Protein AF-A0A933N8Y1-F1 (afdb_monomer_lite)

Foldseek 3Di:
DDDDPPDPDPQPPVPPPPVPPVPPDPDDDDDDDDDDDDDDDDDDDDDDDDDDDDDDDDDDDDDDDDDDDDDDDDDDDDDDPPDPPPPPPPFQWAKFFFDPALQSQAPPQQQRHSVQWGRDPRGTDGQEGDWQVSLCRRVVHNQWTWADQPRYTYTAGFDPALQSQADPQLQGHSVQWGHDPRGTQGQTGDWQVSLCRRVVHSQWIFAADPDTPPDSDRNHRTYTFGFDPALQSFADPALFGHSVQWGQDPRGTDGRFGDWQVSSCRRVVHSRITTD

pLDDT: mean 77.24, std 25.89, range [24.23, 98.5]

Structure (mmCIF, N/CA/C/O backbone):
data_AF-A0A933N8Y1-F1
#
_entry.id   AF-A0A933N8Y1-F1
#
loop_
_atom_site.group_PDB
_atom_site.id
_atom_site.type_symbol
_atom_site.label_atom_id
_atom_site.label_alt_id
_atom_site.label_comp_id
_atom_site.label_asym_id
_atom_site.label_entity_id
_atom_site.label_seq_id
_atom_site.pdbx_PDB_ins_code
_atom_site.Cartn_x
_atom_site.Cartn_y
_atom_site.Cartn_z
_atom_site.occupancy
_atom_site.B_iso_or_equiv
_atom_site.auth_seq_id
_atom_site.auth_comp_id
_atom_site.auth_asym_id
_atom_site.auth_atom_id
_atom_site.pdbx_PDB_model_num
ATOM 1 N N . MET A 1 1 ? 7.460 28.113 -19.085 1.00 34.25 1 MET A N 1
ATOM 2 C CA . MET A 1 1 ? 7.364 26.673 -18.774 1.00 34.25 1 MET A CA 1
ATOM 3 C C . MET A 1 1 ? 7.067 26.566 -17.291 1.00 34.25 1 MET A C 1
ATOM 5 O O . MET A 1 1 ? 7.816 27.120 -16.501 1.00 34.25 1 MET A O 1
ATOM 9 N N . LYS A 1 2 ? 5.893 26.042 -16.932 1.00 29.22 2 LYS A N 1
ATOM 10 C CA . LYS A 1 2 ? 5.400 25.984 -15.551 1.00 29.22 2 LYS A CA 1
ATOM 11 C C . LYS A 1 2 ? 5.908 24.664 -14.973 1.00 29.22 2 LYS A C 1
ATOM 13 O O . LYS A 1 2 ? 5.416 23.621 -15.385 1.00 29.22 2 LYS A O 1
ATOM 18 N N . GLU A 1 3 ? 6.928 24.709 -14.118 1.00 24.23 3 GLU A N 1
ATOM 19 C CA . GLU A 1 3 ? 7.414 23.527 -13.398 1.00 24.23 3 GLU A CA 1
ATOM 20 C C . GLU A 1 3 ? 6.253 22.947 -12.580 1.00 24.23 3 GLU A C 1
ATOM 22 O O . GLU A 1 3 ? 5.818 23.526 -11.581 1.00 24.23 3 GLU A O 1
ATOM 27 N N . ARG A 1 4 ? 5.693 21.826 -13.046 1.00 27.50 4 ARG A N 1
ATOM 28 C CA . ARG A 1 4 ? 4.837 20.983 -12.218 1.00 27.50 4 ARG A CA 1
ATOM 29 C C . ARG A 1 4 ? 5.764 20.321 -11.208 1.00 27.50 4 ARG A C 1
ATOM 31 O O . ARG A 1 4 ? 6.544 19.449 -11.569 1.00 27.50 4 ARG A O 1
ATOM 38 N N . ARG A 1 5 ? 5.694 20.759 -9.952 1.00 24.59 5 ARG A N 1
ATOM 39 C CA . ARG A 1 5 ? 6.184 19.963 -8.827 1.00 24.59 5 ARG A CA 1
ATOM 40 C C . ARG A 1 5 ? 5.317 18.709 -8.784 1.00 24.59 5 ARG A C 1
ATOM 42 O O . ARG A 1 5 ? 4.167 18.784 -8.363 1.00 24.59 5 ARG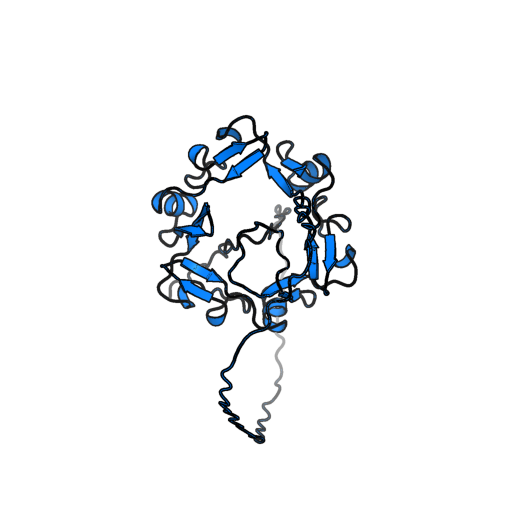 A O 1
ATOM 49 N N . VAL A 1 6 ? 5.836 17.607 -9.313 1.00 25.36 6 VAL A N 1
ATOM 50 C CA . VAL A 1 6 ? 5.254 16.280 -9.124 1.00 25.36 6 VAL A CA 1
ATOM 51 C C . VAL A 1 6 ? 5.570 15.920 -7.679 1.00 25.36 6 VAL A C 1
ATOM 53 O O . VAL A 1 6 ? 6.709 15.602 -7.349 1.00 25.36 6 VAL A O 1
ATOM 56 N N . ALA A 1 7 ? 4.594 16.098 -6.789 1.00 25.98 7 ALA A N 1
ATOM 57 C CA . ALA A 1 7 ? 4.609 15.344 -5.548 1.00 25.98 7 ALA A CA 1
ATOM 58 C C . ALA A 1 7 ? 4.598 13.873 -5.971 1.00 25.98 7 ALA A C 1
ATOM 60 O O . ALA A 1 7 ? 3.764 13.501 -6.796 1.00 25.98 7 ALA A O 1
ATOM 61 N N . ALA A 1 8 ? 5.548 13.077 -5.484 1.00 25.45 8 ALA A N 1
ATOM 62 C CA . ALA A 1 8 ? 5.452 11.631 -5.572 1.00 25.45 8 ALA A CA 1
ATOM 63 C C . ALA A 1 8 ? 4.176 11.246 -4.816 1.00 25.45 8 ALA A C 1
ATOM 65 O O . ALA A 1 8 ? 4.146 11.224 -3.588 1.00 25.45 8 ALA A O 1
ATOM 66 N N . VAL A 1 9 ? 3.077 11.101 -5.553 1.00 25.06 9 VAL A N 1
ATOM 67 C CA . VAL A 1 9 ? 1.844 10.535 -5.026 1.00 25.06 9 VAL A CA 1
ATOM 68 C C . VAL A 1 9 ? 2.160 9.054 -4.867 1.00 25.06 9 VAL A C 1
ATOM 70 O O . VAL A 1 9 ? 2.571 8.441 -5.855 1.00 25.06 9 VAL A O 1
ATOM 73 N N . PRO A 1 10 ? 2.060 8.479 -3.658 1.00 28.23 10 PRO A N 1
ATOM 74 C CA . PRO A 1 10 ? 2.207 7.047 -3.503 1.00 28.23 10 PRO A CA 1
ATOM 75 C C . PRO A 1 10 ? 1.103 6.415 -4.344 1.00 28.23 10 PRO A C 1
ATOM 77 O O . PRO A 1 10 ? -0.081 6.540 -4.028 1.00 28.23 10 PRO A O 1
ATOM 80 N N . VAL A 1 11 ? 1.494 5.809 -5.466 1.00 30.69 11 VAL A N 1
ATOM 81 C CA . VAL A 1 11 ? 0.624 4.921 -6.224 1.00 30.69 11 VAL A CA 1
ATOM 82 C C . VAL A 1 11 ? 0.196 3.870 -5.219 1.00 30.69 11 VAL A C 1
ATOM 84 O O . VAL A 1 11 ? 1.022 3.105 -4.721 1.00 30.69 11 VAL A O 1
ATOM 87 N N . LEU A 1 12 ? -1.085 3.910 -4.859 1.00 31.47 12 LEU A N 1
ATOM 88 C CA . LEU A 1 12 ? -1.729 2.963 -3.967 1.00 31.47 12 LEU A CA 1
ATOM 89 C C . LEU A 1 12 ? -1.856 1.633 -4.716 1.00 31.47 12 LEU A C 1
ATOM 91 O O . LEU A 1 12 ? -2.949 1.161 -5.018 1.00 31.47 12 LEU A O 1
ATOM 95 N N . VAL A 1 13 ? -0.718 1.021 -5.040 1.00 30.28 13 VAL A N 1
ATOM 96 C CA . VAL A 1 13 ? -0.676 -0.423 -5.121 1.00 30.28 13 VAL A CA 1
ATOM 97 C C . VAL A 1 13 ? -0.970 -0.855 -3.698 1.00 30.28 13 VAL A C 1
ATOM 99 O O . VAL A 1 13 ? -0.213 -0.538 -2.783 1.00 30.28 13 VAL A O 1
ATOM 102 N N . LEU A 1 14 ? -2.073 -1.567 -3.495 1.00 31.64 14 LEU A N 1
ATOM 103 C CA . LEU A 1 14 ? -2.362 -2.277 -2.253 1.00 31.64 14 LEU A CA 1
ATOM 104 C C . LEU A 1 14 ? -1.372 -3.455 -2.070 1.00 31.64 14 LEU A C 1
ATOM 106 O O . LEU A 1 14 ? -1.748 -4.552 -1.683 1.00 31.64 14 LEU A O 1
ATOM 110 N N . ILE A 1 15 ? -0.095 -3.249 -2.399 1.00 32.25 15 ILE A N 1
ATOM 111 C CA . ILE A 1 15 ? 1.008 -3.948 -1.766 1.00 32.25 15 ILE A CA 1
ATOM 112 C C . ILE A 1 15 ? 1.050 -3.363 -0.355 1.00 32.25 15 ILE A C 1
ATOM 114 O O . ILE A 1 15 ? 0.915 -2.155 -0.168 1.00 32.25 15 ILE A O 1
ATOM 118 N N . LEU A 1 16 ? 1.260 -4.214 0.640 1.00 34.75 16 LEU A N 1
ATOM 119 C CA . LEU A 1 16 ? 1.695 -3.865 1.993 1.00 34.75 16 LEU A CA 1
ATOM 120 C C . LEU A 1 16 ? 3.067 -3.144 1.983 1.00 34.75 16 LEU A C 1
ATOM 122 O O . LEU A 1 16 ? 3.966 -3.474 2.744 1.00 34.75 16 LEU A O 1
ATOM 126 N N . ALA A 1 17 ? 3.264 -2.165 1.102 1.00 28.64 17 ALA A N 1
ATOM 127 C CA . ALA A 1 17 ? 4.380 -1.249 1.086 1.00 28.64 17 ALA A CA 1
ATOM 128 C C . ALA A 1 17 ? 3.994 -0.094 2.005 1.00 28.64 17 ALA A C 1
ATOM 130 O O . ALA A 1 17 ? 3.629 1.003 1.580 1.00 28.64 17 ALA A O 1
ATOM 131 N N . MET A 1 18 ? 4.052 -0.372 3.305 1.00 30.86 18 MET A N 1
ATOM 132 C CA . MET A 1 18 ? 4.233 0.668 4.303 1.00 30.86 18 MET A CA 1
ATOM 133 C C . MET A 1 18 ? 5.608 1.275 4.057 1.00 30.86 18 MET A C 1
ATOM 135 O O . MET A 1 18 ? 6.609 0.867 4.641 1.00 30.86 18 MET A O 1
ATOM 139 N N . SER A 1 19 ? 5.666 2.231 3.135 1.00 26.31 19 SER A N 1
ATOM 140 C CA . SER A 1 19 ? 6.787 3.146 3.010 1.00 26.31 19 SER A CA 1
ATOM 141 C C . SER A 1 19 ? 6.867 3.935 4.314 1.00 26.31 19 SER A C 1
ATOM 143 O O . SER A 1 19 ? 6.259 4.991 4.467 1.00 26.31 19 SER A O 1
ATOM 145 N N . CYS A 1 20 ? 7.591 3.391 5.289 1.00 27.97 20 CYS A N 1
ATOM 146 C CA . CYS A 1 20 ? 8.095 4.125 6.436 1.00 27.97 20 CYS A CA 1
ATOM 147 C C . CYS A 1 20 ? 9.149 5.122 5.933 1.00 27.97 20 CYS A C 1
ATOM 149 O O . CYS A 1 20 ? 10.348 4.947 6.149 1.00 27.97 20 CYS A O 1
ATOM 151 N N . GLU A 1 21 ? 8.714 6.205 5.289 1.00 28.38 21 GLU A N 1
ATOM 152 C CA . GLU A 1 21 ? 9.471 7.452 5.329 1.00 28.38 21 GLU A CA 1
ATOM 153 C C . GLU A 1 21 ? 9.352 7.986 6.759 1.00 28.38 21 GLU A C 1
ATOM 155 O O . GLU A 1 21 ? 8.494 8.791 7.114 1.00 28.38 21 GLU A O 1
ATOM 160 N N . SER A 1 22 ? 10.207 7.445 7.629 1.00 30.56 22 SER A N 1
ATOM 161 C CA . SER A 1 22 ? 10.502 8.033 8.924 1.00 30.56 22 SER A CA 1
ATOM 162 C C . SER A 1 22 ? 11.202 9.359 8.650 1.00 30.56 22 SER A C 1
ATOM 164 O O . SER A 1 22 ? 12.426 9.424 8.532 1.00 30.56 22 SER A O 1
ATOM 166 N N . ASP A 1 23 ? 10.405 10.416 8.512 1.00 32.12 23 ASP A N 1
ATOM 167 C CA . ASP A 1 23 ? 10.841 11.809 8.521 1.00 32.12 23 ASP A CA 1
ATOM 168 C C . ASP A 1 23 ? 11.382 12.132 9.929 1.00 32.12 23 ASP A C 1
ATOM 170 O O . ASP A 1 23 ? 10.761 12.789 10.767 1.00 32.12 23 ASP A O 1
ATOM 174 N N . ARG A 1 24 ? 12.558 11.579 10.241 1.00 38.03 24 ARG A N 1
ATOM 175 C CA . ARG A 1 24 ? 13.358 11.964 11.398 1.00 38.03 24 ARG A CA 1
ATOM 176 C C . ARG A 1 24 ? 14.062 13.271 11.068 1.00 38.03 24 ARG A C 1
ATOM 178 O O . ARG A 1 24 ? 15.031 13.308 10.318 1.00 38.03 24 ARG A O 1
ATOM 185 N N . ASP A 1 25 ? 13.579 14.324 11.713 1.00 36.94 25 ASP A N 1
ATOM 186 C CA . ASP A 1 25 ? 14.395 15.397 12.275 1.00 36.94 25 ASP A CA 1
ATOM 187 C C . ASP A 1 25 ? 15.519 15.950 11.377 1.00 36.94 25 ASP A C 1
ATOM 189 O O . ASP A 1 25 ? 16.708 15.676 11.551 1.00 36.94 25 ASP A O 1
ATOM 193 N N . ARG A 1 26 ? 15.166 16.909 10.514 1.00 35.53 26 ARG A N 1
ATOM 194 C CA . ARG A 1 26 ? 16.064 18.040 10.219 1.00 35.53 26 ARG A CA 1
ATOM 195 C C . ARG A 1 26 ? 15.569 19.309 10.895 1.00 35.53 26 ARG A C 1
ATOM 197 O O . ARG A 1 26 ? 15.237 20.318 10.274 1.00 35.53 26 ARG A O 1
ATOM 204 N N . SER A 1 27 ? 15.606 19.267 12.221 1.00 38.81 27 SER A N 1
ATOM 205 C CA . SER A 1 27 ? 15.661 20.462 13.050 1.00 38.81 27 SER A CA 1
ATOM 206 C C . SER A 1 27 ? 16.950 21.249 12.756 1.00 38.81 27 SER A C 1
ATOM 208 O O . SER A 1 27 ? 18.047 20.876 13.152 1.00 38.81 27 SER A O 1
ATOM 210 N N . ARG A 1 28 ? 16.788 22.362 12.034 1.00 40.75 28 ARG A N 1
ATOM 211 C CA . ARG A 1 28 ? 17.328 23.693 12.369 1.00 40.75 28 ARG A CA 1
ATOM 212 C C . ARG A 1 28 ? 18.795 23.766 12.858 1.00 40.75 28 ARG A C 1
ATOM 214 O O . ARG A 1 28 ? 19.065 23.685 14.050 1.00 40.75 28 ARG A O 1
ATOM 221 N N . ALA A 1 29 ? 19.706 24.148 11.958 1.00 34.47 29 ALA A N 1
ATOM 222 C CA . ALA A 1 29 ? 20.880 24.955 12.310 1.00 34.47 29 ALA A CA 1
ATOM 223 C C . ALA A 1 29 ? 21.355 25.819 11.120 1.00 34.47 29 ALA A C 1
ATOM 225 O O . ALA A 1 29 ? 21.949 25.338 10.161 1.00 34.47 29 ALA A O 1
ATOM 226 N N . THR A 1 30 ? 21.126 27.124 11.222 1.00 43.62 30 THR A N 1
ATOM 227 C CA . THR A 1 30 ? 21.930 28.207 10.618 1.00 43.62 30 THR A CA 1
ATOM 228 C C . THR A 1 30 ? 22.330 29.112 11.802 1.00 43.62 30 THR A C 1
ATOM 230 O O . THR A 1 30 ? 21.554 29.132 12.763 1.00 43.62 30 THR A O 1
ATOM 233 N N . PRO A 1 31 ? 23.432 29.905 11.795 1.00 51.38 31 PRO A N 1
ATOM 234 C CA . PRO A 1 31 ? 24.264 30.308 10.650 1.00 51.38 31 PRO A CA 1
ATOM 235 C C . PRO A 1 31 ? 25.798 30.407 10.891 1.00 51.38 31 PRO A C 1
ATOM 237 O O . PRO A 1 31 ? 26.271 30.356 12.020 1.00 51.38 31 PRO A O 1
ATOM 240 N N . ALA A 1 32 ? 26.546 30.646 9.797 1.00 39.62 32 ALA A N 1
ATOM 241 C CA . ALA A 1 32 ? 27.589 31.684 9.622 1.00 39.62 32 ALA A CA 1
ATOM 242 C C . ALA A 1 32 ? 28.860 31.232 8.854 1.00 39.62 32 ALA A C 1
ATOM 244 O O . ALA A 1 32 ? 29.742 30.576 9.386 1.00 39.62 32 ALA A O 1
ATOM 245 N N . ASN A 1 33 ? 28.981 31.752 7.625 1.00 39.56 33 ASN A N 1
ATOM 246 C CA . ASN A 1 33 ? 30.101 32.586 7.161 1.00 39.56 33 ASN A CA 1
ATOM 247 C C . ASN A 1 33 ? 31.537 31.996 7.124 1.00 39.56 33 ASN A C 1
ATOM 249 O O . ASN A 1 33 ? 32.272 32.108 8.102 1.00 39.56 33 ASN A O 1
ATOM 253 N N . ARG A 1 34 ? 32.025 31.594 5.935 1.00 43.59 34 ARG A N 1
ATOM 254 C CA . ARG A 1 34 ? 33.338 32.051 5.420 1.00 43.59 34 ARG A CA 1
ATOM 255 C C . ARG A 1 34 ? 33.543 31.773 3.925 1.00 43.59 34 ARG A C 1
ATOM 257 O O . ARG A 1 34 ? 33.098 30.770 3.389 1.00 43.59 34 ARG A O 1
ATOM 264 N N . ARG A 1 35 ? 34.222 32.742 3.314 1.00 46.53 35 ARG A N 1
ATOM 265 C CA . ARG A 1 35 ? 34.684 32.901 1.928 1.00 46.53 35 ARG A CA 1
ATOM 266 C C . ARG A 1 35 ? 35.585 31.740 1.480 1.00 46.53 35 ARG A C 1
ATOM 268 O O . ARG A 1 35 ? 36.384 31.285 2.285 1.00 46.53 35 ARG A O 1
ATOM 275 N N . ASP A 1 36 ? 35.519 31.335 0.214 1.00 50.09 36 ASP A N 1
ATOM 276 C CA . ASP A 1 36 ? 36.483 31.776 -0.806 1.00 50.09 36 ASP A CA 1
ATOM 277 C C . ASP A 1 36 ? 36.110 31.248 -2.197 1.00 50.09 36 ASP A C 1
ATOM 279 O O . ASP A 1 36 ? 35.719 30.099 -2.385 1.00 50.09 36 ASP A O 1
ATOM 283 N N . ALA A 1 37 ? 36.218 32.144 -3.172 1.00 47.06 37 ALA A N 1
ATOM 284 C CA . ALA A 1 37 ? 36.161 31.857 -4.592 1.00 47.06 37 ALA A CA 1
ATOM 285 C C . ALA A 1 37 ? 37.581 31.568 -5.084 1.00 47.06 37 ALA A C 1
ATOM 287 O O . ALA A 1 37 ? 38.471 32.339 -4.737 1.00 47.06 37 ALA A O 1
ATOM 288 N N . THR A 1 38 ? 37.787 30.549 -5.926 1.00 45.75 38 THR A N 1
ATOM 289 C CA . THR A 1 38 ? 38.511 30.663 -7.216 1.00 45.75 38 THR A CA 1
ATOM 290 C C . THR A 1 38 ? 38.673 29.314 -7.938 1.00 45.75 38 THR A C 1
ATOM 292 O O . THR A 1 38 ? 39.188 28.352 -7.387 1.00 45.75 38 THR A O 1
ATOM 295 N N . THR A 1 39 ? 38.213 29.311 -9.197 1.00 43.47 39 THR A N 1
ATOM 296 C CA . THR A 1 39 ? 38.793 28.702 -10.417 1.00 43.47 39 THR A CA 1
ATOM 297 C C . THR A 1 39 ? 39.565 27.379 -10.341 1.00 43.47 39 THR A C 1
ATOM 299 O O . THR A 1 39 ? 40.682 27.325 -9.839 1.00 43.47 39 THR A O 1
ATOM 302 N N . GLY A 1 40 ? 39.041 26.375 -11.051 1.00 44.97 40 GLY A N 1
ATOM 303 C CA . GLY A 1 40 ? 39.763 25.181 -11.491 1.00 44.9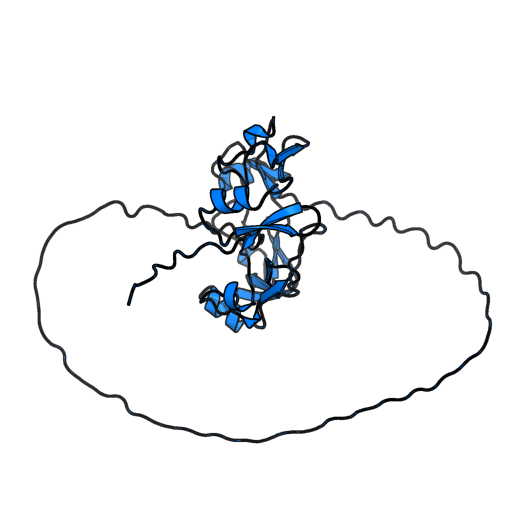7 40 GLY A CA 1
ATOM 304 C C . GLY A 1 40 ? 39.193 24.680 -12.817 1.00 44.97 40 GLY A C 1
ATOM 305 O O . GLY A 1 40 ? 38.176 24.000 -12.844 1.00 44.97 40 GLY A O 1
ATOM 306 N N . ASP A 1 41 ? 39.837 25.113 -13.893 1.00 40.34 41 ASP A N 1
ATOM 307 C CA . ASP A 1 41 ? 39.622 24.767 -15.296 1.00 40.34 41 ASP A CA 1
ATOM 308 C C . ASP A 1 41 ? 40.145 23.347 -15.600 1.00 40.34 41 ASP A C 1
ATOM 310 O O . ASP A 1 41 ? 41.066 22.874 -14.928 1.00 40.34 41 ASP A O 1
ATOM 314 N N . GLY A 1 42 ? 39.629 22.705 -16.653 1.00 38.06 42 GLY A N 1
ATOM 315 C CA . GLY A 1 42 ? 40.391 21.671 -17.359 1.00 38.06 42 GLY A CA 1
ATOM 316 C C . GLY A 1 42 ? 39.772 20.278 -17.528 1.00 38.06 42 GLY A C 1
ATOM 317 O O . GLY A 1 42 ? 39.820 19.436 -16.637 1.00 38.06 42 GLY A O 1
ATOM 318 N N . SER A 1 43 ? 39.467 19.997 -18.798 1.00 44.31 43 SER A N 1
ATOM 319 C CA . SER A 1 43 ? 39.894 18.787 -19.529 1.00 44.31 43 SER A CA 1
ATOM 320 C C . SER A 1 43 ? 38.885 17.649 -19.738 1.00 44.31 43 SER A C 1
ATOM 322 O O . SER A 1 43 ? 38.802 16.683 -18.988 1.00 44.31 43 SER A O 1
ATOM 324 N N . SER A 1 44 ? 38.214 17.744 -20.889 1.00 44.50 44 SER A N 1
ATOM 325 C CA . SER A 1 44 ? 38.347 16.818 -22.027 1.00 44.50 44 SER A CA 1
ATOM 326 C C . SER A 1 44 ? 38.397 15.311 -21.749 1.00 44.50 44 SER A C 1
ATOM 328 O O . SER A 1 44 ? 39.439 14.782 -21.361 1.00 44.50 44 SER A O 1
ATOM 330 N N . ARG A 1 45 ? 37.351 14.584 -22.172 1.00 42.97 45 ARG A N 1
ATOM 331 C CA . ARG A 1 45 ? 37.485 13.200 -22.661 1.00 42.97 45 ARG A CA 1
ATOM 332 C C . ARG A 1 45 ? 36.666 12.972 -23.940 1.00 42.97 45 ARG A C 1
ATOM 334 O O . ARG A 1 45 ? 35.650 13.641 -24.120 1.00 42.97 45 ARG A O 1
ATOM 341 N N . PRO A 1 46 ? 37.146 12.102 -24.847 1.00 54.34 46 PRO A N 1
ATOM 342 C CA . PRO A 1 46 ? 36.745 12.090 -26.245 1.00 54.34 46 PRO A CA 1
ATOM 343 C C . PRO A 1 46 ? 35.603 11.119 -26.552 1.00 54.34 46 PRO A C 1
ATOM 345 O O . PRO A 1 46 ? 35.323 10.185 -25.804 1.00 54.34 46 PRO A O 1
ATOM 348 N N . ALA A 1 47 ? 35.002 11.370 -27.713 1.00 44.84 47 ALA A N 1
ATOM 349 C CA . ALA A 1 47 ? 34.094 10.499 -28.437 1.00 44.84 47 ALA A CA 1
ATOM 350 C C . ALA A 1 47 ? 34.774 9.208 -28.935 1.00 44.84 47 ALA A C 1
ATOM 352 O O . ALA A 1 47 ? 35.968 9.196 -29.236 1.00 44.84 47 ALA A O 1
ATOM 353 N N . GLY A 1 48 ? 33.959 8.165 -29.085 1.00 38.00 48 GLY A N 1
ATOM 354 C CA . GLY A 1 48 ? 34.270 6.873 -29.699 1.00 38.00 48 GLY A CA 1
ATOM 355 C C . GLY A 1 48 ? 33.451 5.789 -28.989 1.00 38.00 48 GLY A C 1
ATOM 356 O O . GLY A 1 48 ? 33.342 5.820 -27.773 1.00 38.00 48 GLY A O 1
ATOM 357 N N . ASP A 1 49 ? 32.815 4.824 -29.631 1.00 45.38 49 ASP A N 1
ATOM 358 C CA . ASP A 1 49 ? 32.784 4.437 -31.034 1.00 45.38 49 ASP A CA 1
ATOM 359 C C . ASP A 1 49 ? 31.593 3.475 -31.201 1.00 45.38 49 ASP A C 1
ATOM 361 O O . ASP A 1 49 ? 31.196 2.788 -30.257 1.00 45.38 49 ASP A O 1
ATOM 365 N N . ALA A 1 50 ? 31.008 3.459 -32.391 1.00 40.91 50 ALA A N 1
ATOM 366 C CA . ALA A 1 50 ? 29.847 2.667 -32.753 1.00 40.91 50 ALA A CA 1
ATOM 367 C C . ALA A 1 50 ? 30.273 1.387 -33.483 1.00 40.91 50 ALA A C 1
ATOM 369 O O . ALA A 1 50 ? 30.880 1.454 -34.543 1.00 40.91 50 ALA A O 1
ATOM 370 N N . THR A 1 51 ? 29.850 0.227 -32.984 1.00 46.16 51 THR A N 1
ATOM 371 C CA . THR A 1 51 ? 29.694 -1.041 -33.732 1.00 46.16 51 THR A CA 1
ATOM 372 C C . THR A 1 51 ? 28.567 -1.794 -33.007 1.00 46.16 51 THR A C 1
ATOM 374 O O . THR A 1 51 ? 28.641 -1.952 -31.798 1.00 46.16 51 THR A O 1
ATOM 377 N N . ARG A 1 52 ? 27.388 -2.157 -33.534 1.00 38.69 52 ARG A N 1
ATOM 378 C CA . ARG A 1 52 ? 26.848 -2.587 -34.841 1.00 38.69 52 ARG A CA 1
ATOM 379 C C . ARG A 1 52 ? 27.483 -3.846 -35.435 1.00 38.69 52 ARG A C 1
ATOM 381 O O . ARG A 1 52 ? 28.289 -3.754 -36.349 1.00 38.69 52 ARG A O 1
ATOM 388 N N . LEU A 1 53 ? 26.981 -4.990 -34.970 1.00 38.00 53 LEU A N 1
ATOM 389 C CA . LEU A 1 53 ? 26.821 -6.277 -35.667 1.00 38.00 53 LEU A CA 1
ATOM 390 C C . LEU A 1 53 ? 25.469 -6.821 -35.140 1.00 38.00 53 LEU A C 1
ATOM 392 O O . LEU A 1 53 ? 25.318 -6.931 -33.931 1.00 38.00 53 LEU A O 1
ATOM 396 N N . GLN A 1 54 ? 24.350 -6.861 -35.878 1.00 39.28 54 GLN A N 1
ATOM 397 C CA . GLN A 1 54 ? 24.006 -7.805 -36.956 1.00 39.28 54 GLN A CA 1
ATOM 398 C C . GLN A 1 54 ? 24.573 -9.205 -36.708 1.00 39.28 54 GLN A C 1
ATOM 400 O O . GLN A 1 54 ? 25.771 -9.394 -36.864 1.00 39.28 54 GLN A O 1
ATOM 405 N N . ASP A 1 55 ? 23.734 -10.168 -36.322 1.00 35.00 55 ASP A N 1
ATOM 406 C CA . ASP A 1 55 ? 23.171 -11.196 -37.217 1.00 35.00 55 ASP A CA 1
ATOM 407 C C . ASP A 1 55 ? 22.505 -12.319 -36.387 1.00 35.00 55 ASP A C 1
ATOM 409 O O . ASP A 1 55 ? 22.899 -12.540 -35.241 1.00 35.00 55 ASP A O 1
ATOM 413 N N . GLY A 1 56 ? 21.527 -13.034 -36.954 1.00 37.22 56 GLY A N 1
ATOM 414 C CA . GLY A 1 56 ? 21.081 -14.328 -36.406 1.00 37.22 56 GLY A CA 1
ATOM 415 C C . GLY A 1 56 ? 19.576 -14.547 -36.240 1.00 37.22 56 GLY A C 1
ATOM 416 O O . GLY A 1 56 ? 19.115 -14.889 -35.156 1.00 37.22 56 GLY A O 1
ATOM 417 N N . SER A 1 57 ? 18.814 -14.369 -37.315 1.00 42.66 57 SER A N 1
ATOM 418 C CA . SER A 1 57 ? 17.436 -14.839 -37.478 1.00 42.66 57 SER A CA 1
ATOM 419 C C . SER A 1 57 ? 17.382 -16.331 -37.823 1.00 42.66 57 SER A C 1
ATOM 421 O O . SER A 1 57 ? 17.820 -16.658 -38.916 1.00 42.66 57 SER A O 1
ATOM 423 N N . GLU A 1 58 ? 16.781 -17.190 -36.994 1.00 39.00 58 GLU A N 1
ATOM 424 C CA . GLU A 1 58 ? 16.292 -18.549 -37.328 1.00 39.00 58 GLU A CA 1
ATOM 425 C C . GLU A 1 58 ? 15.287 -18.959 -36.220 1.00 39.00 58 GLU A C 1
ATOM 427 O O . GLU A 1 58 ? 15.531 -18.641 -35.064 1.00 39.00 58 GLU A O 1
ATOM 432 N N . ILE A 1 59 ? 14.132 -19.614 -36.375 1.00 41.50 59 ILE A N 1
ATOM 433 C CA . ILE A 1 59 ? 13.361 -20.222 -37.465 1.00 41.50 59 ILE A CA 1
ATOM 434 C C . ILE A 1 59 ? 11.914 -20.341 -36.925 1.00 41.50 59 ILE A C 1
ATOM 436 O O . ILE A 1 59 ? 11.704 -20.727 -35.775 1.00 41.50 59 ILE A O 1
ATOM 440 N N . PHE A 1 60 ? 10.919 -20.025 -37.757 1.00 40.16 60 PHE A N 1
ATOM 4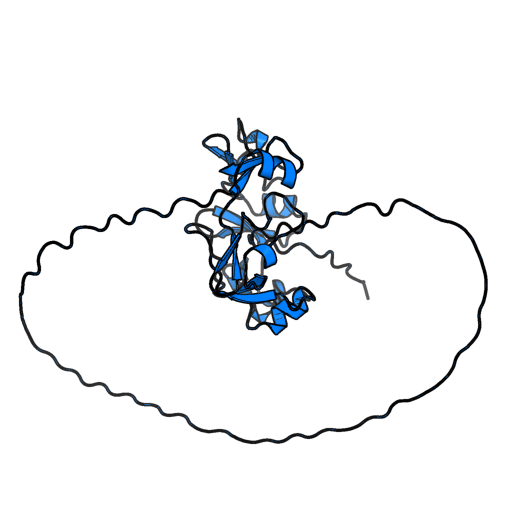41 C CA . PHE A 1 60 ? 9.526 -20.437 -37.560 1.00 40.16 60 PHE A CA 1
ATOM 442 C C . PHE A 1 60 ? 9.403 -21.929 -37.899 1.00 40.16 60 PHE A C 1
ATOM 444 O O . PHE A 1 60 ? 9.709 -22.302 -39.030 1.00 40.16 60 PHE A O 1
ATOM 451 N N . ASP A 1 61 ? 8.882 -22.755 -36.989 1.00 38.19 61 ASP A N 1
ATOM 452 C CA . ASP A 1 61 ? 8.292 -24.043 -37.367 1.00 38.19 61 ASP A CA 1
ATOM 453 C C . ASP A 1 61 ? 6.857 -24.143 -36.844 1.00 38.19 61 ASP A C 1
ATOM 455 O O . ASP A 1 61 ? 6.570 -24.037 -35.651 1.00 38.19 61 ASP A O 1
ATOM 459 N N . SER A 1 62 ? 5.951 -24.277 -37.807 1.00 46.81 62 SER A N 1
ATOM 460 C CA . SER A 1 62 ? 4.510 -24.402 -37.655 1.00 46.81 62 SER A CA 1
ATOM 461 C C . SER A 1 62 ? 4.150 -25.874 -37.816 1.00 46.81 62 SER A C 1
ATOM 463 O O . SER A 1 62 ? 4.002 -26.366 -38.933 1.00 46.81 62 SER A O 1
ATOM 465 N N . GLY A 1 63 ? 3.977 -26.580 -36.701 1.00 36.62 63 GLY A N 1
ATOM 466 C CA . GLY A 1 63 ? 3.590 -27.990 -36.682 1.00 36.62 63 GLY A CA 1
ATOM 467 C C . GLY A 1 63 ? 2.143 -28.205 -36.250 1.00 36.62 63 GLY A C 1
ATOM 468 O O . GLY A 1 63 ? 1.899 -28.696 -35.153 1.00 36.62 63 GLY A O 1
ATOM 469 N N . SER A 1 64 ? 1.186 -27.865 -37.115 1.00 48.00 64 SER A N 1
ATOM 470 C CA . SER A 1 64 ? -0.209 -28.309 -36.998 1.00 48.00 64 SER A CA 1
ATOM 471 C C . SER A 1 64 ? -0.322 -29.787 -37.385 1.00 48.00 64 SER A C 1
ATOM 473 O O . SER A 1 64 ? 0.050 -30.159 -38.502 1.00 48.00 64 SER A O 1
ATOM 475 N N . ARG A 1 65 ? -0.849 -30.627 -36.485 1.00 47.41 65 ARG A N 1
ATOM 476 C CA . ARG A 1 65 ? -1.410 -31.946 -36.818 1.00 47.41 65 ARG A CA 1
ATOM 477 C C . ARG A 1 65 ? -2.661 -32.227 -35.995 1.00 47.41 65 ARG A C 1
ATOM 479 O O . ARG A 1 65 ? -2.593 -32.727 -34.878 1.00 47.41 65 ARG A O 1
ATOM 486 N N . ASP A 1 66 ? -3.788 -31.940 -36.634 1.00 44.00 66 ASP A N 1
ATOM 487 C CA . ASP A 1 66 ? -5.044 -32.664 -36.481 1.00 44.00 66 ASP A CA 1
ATOM 488 C C . ASP A 1 66 ? -4.831 -34.158 -36.762 1.00 44.00 66 ASP A C 1
ATOM 490 O O . ASP A 1 66 ? -4.402 -34.538 -37.855 1.00 44.00 66 ASP A O 1
ATOM 494 N N . VAL A 1 67 ? -5.198 -35.010 -35.804 1.00 44.28 67 VAL A N 1
ATOM 495 C CA . VAL A 1 67 ? -5.634 -36.384 -36.076 1.00 44.28 67 VAL A CA 1
ATOM 496 C C . VAL A 1 67 ? -6.812 -36.671 -35.152 1.00 44.28 67 VAL A C 1
ATOM 498 O O . VAL A 1 67 ? -6.647 -36.863 -33.950 1.00 44.28 67 VAL A O 1
ATOM 501 N N . GLY A 1 68 ? -8.014 -36.681 -35.723 1.00 45.34 68 GLY A N 1
ATOM 502 C CA . GLY A 1 68 ? -9.203 -37.170 -35.043 1.00 45.34 68 GLY A CA 1
ATOM 503 C C . GLY A 1 68 ? -9.143 -38.682 -34.844 1.00 45.34 68 GLY A C 1
ATOM 504 O O . GLY A 1 68 ? -8.787 -39.413 -35.767 1.00 45.34 68 GLY A O 1
ATOM 505 N N . ILE A 1 69 ? -9.555 -39.144 -33.663 1.00 46.69 69 ILE A N 1
ATOM 506 C CA . ILE A 1 69 ? -10.032 -40.511 -33.440 1.00 46.69 69 ILE A CA 1
ATOM 507 C C . ILE A 1 69 ? -11.276 -40.431 -32.549 1.00 46.69 69 ILE A C 1
ATOM 509 O O . ILE A 1 69 ? -11.213 -40.072 -31.376 1.00 46.69 69 ILE A O 1
ATOM 513 N N . LEU A 1 70 ? -12.415 -40.746 -33.166 1.00 43.91 70 LEU A N 1
ATOM 514 C CA . LEU A 1 70 ? -13.626 -41.233 -32.516 1.00 43.91 70 LEU A CA 1
ATOM 515 C C . LEU A 1 70 ? -13.359 -42.673 -32.051 1.00 43.91 70 LEU A C 1
ATOM 517 O O . LEU A 1 70 ? -12.749 -43.421 -32.811 1.00 43.91 70 LEU A O 1
ATOM 521 N N . ASP A 1 71 ? -13.843 -43.052 -30.866 1.00 39.56 71 ASP A N 1
ATOM 522 C CA . ASP A 1 71 ? -14.715 -44.225 -30.641 1.00 39.56 71 ASP A CA 1
ATOM 523 C C . ASP A 1 71 ? -14.585 -44.824 -29.218 1.00 39.56 71 ASP A C 1
ATOM 525 O O . ASP A 1 71 ? -13.535 -45.295 -28.796 1.00 39.56 71 ASP A O 1
ATOM 529 N N . SER A 1 72 ? -15.725 -44.783 -28.523 1.00 47.38 72 SER A N 1
ATOM 530 C CA . SER A 1 72 ? -16.326 -45.792 -27.638 1.00 47.38 72 SER A CA 1
ATOM 531 C C . SER A 1 72 ? -15.631 -46.375 -26.392 1.00 47.38 72 SER A C 1
ATOM 533 O O . SER A 1 72 ? -14.692 -47.158 -26.434 1.00 47.38 72 SER A O 1
ATOM 535 N N . THR A 1 73 ? -16.337 -46.132 -25.278 1.00 50.34 73 THR A N 1
ATOM 536 C CA . THR A 1 73 ? -16.753 -47.099 -24.240 1.00 50.34 73 THR A CA 1
ATOM 537 C C . THR A 1 73 ? -15.683 -47.886 -23.479 1.00 50.34 73 THR A C 1
ATOM 539 O O . THR A 1 73 ? -15.262 -48.958 -23.901 1.00 50.34 73 THR A O 1
ATOM 542 N N . ALA A 1 74 ? -15.436 -47.468 -22.236 1.00 48.56 74 ALA A N 1
ATOM 543 C CA . ALA A 1 74 ? -15.219 -48.395 -21.127 1.00 48.56 74 ALA A CA 1
ATOM 544 C C . ALA A 1 74 ? -15.702 -47.748 -19.823 1.00 48.56 74 ALA A C 1
ATOM 546 O O . ALA A 1 74 ? -15.111 -46.806 -19.299 1.00 48.56 74 ALA A O 1
ATOM 547 N N . SER A 1 75 ? -16.841 -48.240 -19.348 1.00 56.34 75 SER A N 1
ATOM 548 C CA . SER A 1 75 ? -17.383 -47.994 -18.021 1.00 56.34 75 SER A CA 1
ATOM 549 C C . SER A 1 75 ? -16.589 -48.830 -17.021 1.00 56.34 75 SER A C 1
ATOM 551 O O . SER A 1 75 ? -16.902 -50.000 -16.843 1.00 56.34 75 SER A O 1
ATOM 553 N N . ASP A 1 76 ? -15.593 -48.238 -16.367 1.00 49.38 76 ASP A N 1
ATOM 554 C CA . ASP A 1 76 ? -14.958 -48.841 -15.194 1.00 49.38 76 ASP A CA 1
ATOM 555 C C . ASP A 1 76 ? -15.106 -47.908 -13.996 1.00 49.38 76 ASP A C 1
ATOM 557 O O . ASP A 1 76 ? -14.483 -46.850 -13.892 1.00 49.38 76 ASP A O 1
ATOM 561 N N . ALA A 1 77 ? -15.987 -48.335 -13.095 1.00 57.62 77 ALA A N 1
ATOM 562 C CA . ALA A 1 77 ? -16.196 -47.775 -11.778 1.00 57.62 77 ALA A CA 1
ATOM 563 C C . ALA A 1 77 ? -14.871 -47.751 -11.004 1.00 57.62 77 ALA A C 1
ATOM 565 O O . ALA A 1 77 ? -14.303 -48.801 -10.691 1.00 57.62 77 ALA A O 1
ATOM 566 N N . ARG A 1 78 ? -14.389 -46.552 -10.668 1.00 53.06 78 ARG A N 1
ATOM 567 C CA . ARG A 1 78 ? -13.309 -46.373 -9.698 1.00 53.06 78 ARG A CA 1
ATOM 568 C C . ARG A 1 78 ? -13.846 -45.690 -8.449 1.00 53.06 78 ARG A C 1
ATOM 570 O O . ARG A 1 78 ? -14.335 -44.569 -8.490 1.00 53.06 78 ARG A O 1
ATOM 577 N N . ALA A 1 79 ? -13.786 -46.502 -7.401 1.00 54.19 79 ALA A N 1
ATOM 578 C CA . ALA A 1 79 ? -13.952 -46.267 -5.981 1.00 54.19 79 ALA A CA 1
ATOM 579 C C . ALA A 1 79 ? -13.641 -44.848 -5.480 1.00 54.19 79 ALA A C 1
ATOM 581 O O . ALA A 1 79 ? -12.598 -44.292 -5.812 1.00 54.19 79 ALA A O 1
ATOM 582 N N . ASP A 1 80 ? -14.549 -44.370 -4.621 1.00 54.69 80 ASP A N 1
ATOM 583 C CA . ASP A 1 80 ? -14.337 -43.515 -3.444 1.00 54.69 80 ASP A CA 1
ATOM 584 C C . ASP A 1 80 ? -13.008 -42.747 -3.394 1.00 54.69 80 ASP A C 1
ATOM 586 O O . ASP A 1 80 ? -12.070 -43.119 -2.682 1.00 54.69 80 ASP A O 1
ATOM 590 N N . ASP A 1 81 ? -12.968 -41.619 -4.103 1.00 58.75 81 ASP A N 1
ATOM 591 C CA . ASP A 1 81 ? -12.031 -40.541 -3.810 1.00 58.75 81 ASP A CA 1
ATOM 592 C C . ASP A 1 81 ? -12.469 -39.897 -2.489 1.00 58.75 81 ASP A C 1
ATOM 594 O O . ASP A 1 81 ? -13.408 -39.101 -2.414 1.00 58.75 81 ASP A O 1
ATOM 598 N N . SER A 1 82 ? -11.858 -40.374 -1.406 1.00 56.56 82 SER A N 1
ATOM 599 C CA . SER A 1 82 ? -12.076 -39.869 -0.058 1.00 56.56 82 SER A CA 1
ATOM 600 C C . SER A 1 82 ? -11.639 -38.413 -0.026 1.00 56.56 82 SER A C 1
ATOM 602 O O . SER A 1 82 ? -10.443 -38.135 -0.042 1.00 56.56 82 SER A O 1
ATOM 604 N N . GLY A 1 83 ? -12.626 -37.514 0.005 1.00 51.53 83 GLY A N 1
ATOM 605 C CA . GLY A 1 83 ? -12.445 -36.071 0.036 1.00 51.53 83 GLY A CA 1
ATOM 606 C C . GLY A 1 83 ? -11.331 -35.664 0.989 1.00 51.53 83 GLY A C 1
ATOM 607 O O . GLY A 1 83 ? -11.490 -35.693 2.212 1.00 51.53 83 GLY A O 1
ATOM 608 N N . VAL A 1 84 ? -10.199 -35.273 0.408 1.00 60.44 84 VAL A N 1
ATOM 609 C CA . VAL A 1 84 ? -9.221 -34.445 1.092 1.00 60.44 84 VAL A CA 1
ATOM 610 C C . VAL A 1 84 ? -9.947 -33.132 1.319 1.00 60.44 84 VAL A C 1
ATOM 612 O O . VAL A 1 84 ? -10.108 -32.333 0.402 1.00 60.44 84 VAL A O 1
ATOM 615 N N . SER A 1 85 ? -10.490 -32.959 2.521 1.00 57.12 85 SER A N 1
ATOM 616 C CA . SER A 1 85 ? -10.915 -31.650 2.983 1.00 57.12 85 SER A CA 1
ATOM 617 C C . SER A 1 85 ? -9.697 -30.756 2.828 1.00 57.12 85 SER A C 1
ATOM 619 O O . SER A 1 85 ? -8.727 -30.946 3.564 1.00 57.12 85 SER A O 1
ATOM 621 N N . ASP A 1 86 ? -9.727 -29.853 1.846 1.00 58.25 86 ASP A N 1
ATOM 622 C CA . ASP A 1 86 ? -8.802 -28.733 1.761 1.00 58.25 86 ASP A CA 1
ATOM 623 C C . ASP A 1 86 ? -8.829 -28.075 3.136 1.00 58.25 86 ASP A C 1
ATOM 625 O O . ASP A 1 86 ? -9.781 -27.382 3.506 1.00 58.25 86 ASP A O 1
ATOM 629 N N . ALA A 1 87 ? -7.834 -28.408 3.954 1.00 56.50 87 ALA A N 1
ATOM 630 C CA . ALA A 1 87 ? -7.627 -27.788 5.238 1.00 56.50 87 ALA A CA 1
ATOM 631 C C . ALA A 1 87 ? -7.268 -26.354 4.885 1.00 56.50 87 ALA A C 1
ATOM 633 O O . ALA A 1 87 ? -6.123 -26.085 4.527 1.00 56.50 87 ALA A O 1
ATOM 634 N N . GLY A 1 88 ? -8.289 -25.489 4.850 1.00 63.00 88 GLY A N 1
ATOM 635 C CA . GLY A 1 88 ? -8.153 -24.091 4.475 1.00 63.00 88 GLY A CA 1
ATOM 636 C C . GLY A 1 88 ? -6.931 -23.548 5.189 1.00 63.00 88 GLY A C 1
ATOM 637 O O . GLY A 1 88 ? -6.874 -23.611 6.420 1.00 63.00 88 GLY A O 1
ATOM 638 N N . GLY A 1 89 ? -5.919 -23.158 4.408 1.00 71.94 89 GLY A N 1
ATOM 639 C CA . GLY A 1 89 ? -4.658 -22.680 4.954 1.00 71.94 89 GLY A CA 1
ATOM 640 C C . GLY A 1 89 ? -4.964 -21.641 6.023 1.00 71.94 89 GLY A C 1
ATOM 641 O O . GLY A 1 89 ? -5.834 -20.792 5.815 1.00 71.94 89 GLY A O 1
ATOM 642 N N . ALA A 1 90 ? -4.325 -21.767 7.187 1.00 79.44 90 ALA A N 1
ATOM 643 C CA . ALA A 1 90 ? -4.518 -20.808 8.262 1.00 79.44 90 ALA A CA 1
ATOM 644 C C . ALA A 1 90 ? -4.313 -19.392 7.702 1.00 79.44 90 ALA A C 1
ATOM 646 O O . ALA A 1 90 ? -3.356 -19.156 6.961 1.00 79.44 90 ALA A O 1
ATOM 647 N N . ALA A 1 91 ? -5.242 -18.481 8.005 1.00 86.88 91 ALA A N 1
ATOM 648 C CA . ALA A 1 91 ? -5.103 -17.088 7.610 1.00 86.88 91 ALA A CA 1
ATOM 649 C C . ALA A 1 91 ? -3.788 -16.539 8.181 1.00 86.88 91 ALA A C 1
ATOM 651 O O . ALA A 1 91 ? -3.463 -16.802 9.340 1.00 86.88 91 ALA A O 1
ATOM 652 N N . ILE A 1 92 ? -3.028 -15.823 7.353 1.00 90.12 92 ILE A N 1
ATOM 653 C CA . ILE A 1 92 ? -1.787 -15.171 7.772 1.00 90.12 92 ILE A CA 1
ATOM 654 C C . ILE A 1 92 ? -2.182 -13.954 8.616 1.00 90.12 92 ILE A C 1
ATOM 656 O O . ILE A 1 92 ? -2.832 -13.059 8.066 1.00 90.12 92 ILE A O 1
ATOM 660 N N . PRO A 1 93 ? -1.843 -13.916 9.918 1.00 93.50 93 PRO A N 1
ATOM 661 C CA . PRO A 1 93 ? -2.239 -12.806 10.763 1.00 93.50 93 PRO A CA 1
ATOM 662 C C . PRO A 1 93 ? -1.484 -11.544 10.351 1.00 93.50 93 PRO A C 1
ATOM 664 O O . PRO A 1 93 ? -0.293 -11.588 10.049 1.00 93.50 93 PRO A O 1
ATOM 667 N N . PHE A 1 94 ? -2.153 -10.402 10.341 1.00 93.88 94 PHE A N 1
ATOM 668 C CA . PHE A 1 94 ? -1.557 -9.125 9.976 1.00 93.88 94 PHE A CA 1
ATOM 669 C C . PHE A 1 94 ? -1.887 -8.054 11.005 1.00 93.88 94 PHE A C 1
ATOM 671 O O . PHE A 1 94 ? -2.884 -8.119 11.729 1.00 93.88 94 PHE A O 1
ATOM 678 N N . CYS A 1 95 ? -1.031 -7.038 11.075 1.00 96.50 95 CYS A N 1
ATOM 679 C CA . CYS A 1 95 ? -1.300 -5.899 11.930 1.00 96.50 95 CYS A CA 1
ATOM 680 C C . CYS A 1 95 ? -2.459 -5.077 11.369 1.00 96.50 95 CYS A C 1
ATOM 682 O O . CYS A 1 95 ? -2.330 -4.381 10.359 1.00 96.50 95 CYS A O 1
ATOM 684 N N . VAL A 1 96 ? -3.586 -5.126 12.071 1.00 95.62 96 VAL A N 1
ATOM 685 C CA . VAL A 1 96 ? -4.804 -4.378 11.758 1.00 95.62 96 VAL A CA 1
ATOM 686 C C . VAL A 1 96 ? -5.118 -3.372 12.834 1.00 95.62 96 VAL A C 1
ATOM 688 O O . VAL A 1 96 ? -4.819 -3.571 14.009 1.00 95.62 96 VAL A O 1
ATOM 691 N N . ARG A 1 97 ? -5.811 -2.305 12.448 1.00 96.94 97 ARG A N 1
ATOM 692 C CA . ARG A 1 97 ? -6.430 -1.408 13.415 1.00 96.94 97 ARG A CA 1
ATOM 693 C C . ARG A 1 97 ? -7.614 -2.119 14.075 1.00 96.94 97 ARG A C 1
ATOM 695 O O . ARG A 1 97 ? -8.550 -2.546 13.402 1.00 96.94 97 ARG A O 1
ATOM 702 N N . GLY A 1 98 ? -7.565 -2.235 15.392 1.00 97.00 98 GLY A N 1
ATOM 703 C CA . GLY A 1 98 ? -8.657 -2.691 16.231 1.00 97.00 98 GLY A CA 1
ATOM 704 C C . GLY A 1 98 ? -9.735 -1.622 16.408 1.00 97.00 98 GLY A C 1
ATOM 705 O O . GLY A 1 98 ? -9.490 -0.424 16.244 1.00 97.00 98 GLY A O 1
ATOM 706 N N . CYS A 1 99 ? -10.939 -2.058 16.763 1.00 98.00 99 CYS A N 1
ATOM 707 C CA . CYS A 1 99 ? -12.095 -1.186 16.946 1.00 98.00 99 CYS A CA 1
ATOM 708 C C . CYS A 1 99 ? -13.091 -1.749 17.960 1.00 98.00 99 CYS A C 1
ATOM 710 O O . CYS A 1 99 ? -13.150 -2.950 18.218 1.00 98.00 99 CYS A O 1
ATOM 712 N N . SER A 1 100 ? -13.917 -0.864 18.512 1.00 97.94 100 SER A N 1
ATOM 713 C CA . SER A 1 100 ? -15.180 -1.217 19.174 1.00 97.94 100 SER A CA 1
ATOM 714 C C . SER A 1 100 ? -16.387 -0.841 18.310 1.00 97.94 100 SER A C 1
ATOM 716 O O . SER A 1 100 ? -17.452 -1.445 18.427 1.00 97.94 100 SER A O 1
ATOM 718 N N . THR A 1 101 ? -16.229 0.155 17.437 1.00 97.81 101 THR A N 1
ATOM 719 C CA . THR A 1 101 ? -17.228 0.623 16.471 1.00 97.81 101 THR A CA 1
ATOM 720 C C . THR A 1 101 ? -16.556 1.030 15.159 1.00 97.81 101 THR A C 1
ATOM 722 O O . THR A 1 101 ? -15.359 1.299 15.128 1.00 97.81 101 THR A O 1
ATOM 725 N N . ALA A 1 102 ? -17.322 1.142 14.071 1.00 97.69 102 ALA A N 1
ATOM 726 C CA . ALA A 1 102 ? -16.786 1.609 12.788 1.00 97.69 102 ALA A CA 1
ATOM 727 C C . ALA A 1 102 ? -16.191 3.033 12.855 1.00 97.69 102 ALA A C 1
ATOM 729 O O . ALA A 1 102 ? -15.265 3.360 12.119 1.00 97.69 102 ALA A O 1
ATOM 730 N N . ALA A 1 103 ? -16.658 3.870 13.791 1.00 97.50 103 ALA A N 1
ATOM 731 C CA . ALA A 1 103 ? -16.104 5.206 14.001 1.00 97.50 103 ALA A CA 1
ATOM 732 C C . ALA A 1 103 ? -14.630 5.181 14.437 1.00 97.50 103 ALA A C 1
ATOM 734 O O . ALA A 1 103 ? -13.876 6.084 14.075 1.00 97.50 103 ALA A O 1
ATOM 735 N N . ASP A 1 104 ? -14.200 4.127 15.138 1.00 97.06 104 ASP A N 1
ATOM 736 C CA . ASP A 1 104 ? -12.806 3.960 15.561 1.00 97.06 104 ASP A CA 1
ATOM 737 C C . ASP A 1 104 ? -11.871 3.703 14.373 1.00 97.06 104 ASP A C 1
ATOM 739 O O . ASP A 1 104 ? -10.665 3.900 14.495 1.00 97.06 104 ASP A O 1
ATOM 743 N N . CYS A 1 105 ? -12.415 3.285 13.226 1.00 97.25 105 CYS A N 1
ATOM 744 C CA . CYS A 1 105 ? -11.665 2.958 12.015 1.00 97.25 105 CYS A CA 1
ATOM 745 C C . CYS A 1 105 ? -11.384 4.173 11.130 1.00 97.25 105 CYS A C 1
ATOM 747 O O . CYS A 1 105 ? -10.469 4.128 10.308 1.00 97.25 105 CYS A O 1
ATOM 749 N N . SER A 1 106 ? -12.113 5.272 11.333 1.00 96.44 106 SER A N 1
ATOM 750 C CA . SER A 1 106 ? -11.999 6.478 10.517 1.00 96.44 106 SER A CA 1
ATOM 751 C C . SER A 1 106 ? -10.589 7.080 10.563 1.00 96.44 106 SER A C 1
ATOM 753 O O . SER A 1 106 ? -9.968 7.187 11.630 1.00 96.44 106 SER A O 1
ATOM 755 N N . SER A 1 107 ? -10.087 7.497 9.400 1.00 93.56 107 SER A N 1
ATOM 756 C CA . SER A 1 107 ? -8.885 8.337 9.262 1.00 93.56 107 SER A CA 1
ATOM 757 C C . SER A 1 107 ? -9.220 9.826 9.098 1.00 93.56 107 SER A C 1
ATOM 759 O O . SER A 1 107 ? -8.321 10.662 9.028 1.00 93.56 107 SER A O 1
ATOM 761 N N . GLY A 1 108 ? -10.513 10.170 9.048 1.00 93.69 108 GLY A N 1
ATOM 762 C CA . GLY A 1 108 ? -11.004 11.536 8.864 1.00 93.69 108 GLY A CA 1
ATOM 763 C C . GLY A 1 108 ? -11.115 12.001 7.409 1.00 93.69 108 GLY A C 1
ATOM 764 O O . GLY A 1 108 ? -11.478 13.154 7.183 1.00 93.69 108 GLY A O 1
ATOM 765 N N . SER A 1 109 ? -10.830 11.139 6.429 1.00 96.75 109 SER A N 1
ATOM 766 C CA . SER A 1 109 ? -11.040 11.431 5.004 1.00 96.75 109 SER A CA 1
ATOM 767 C C . SER A 1 109 ? -12.298 10.727 4.474 1.00 96.75 109 SER A C 1
ATOM 769 O O . SER A 1 109 ? -12.574 9.619 4.924 1.00 96.75 109 SER A O 1
ATOM 771 N N . PRO A 1 110 ? -13.056 11.322 3.529 1.00 98.00 110 PRO A N 1
ATOM 772 C CA . PRO A 1 110 ? -14.367 10.794 3.124 1.00 98.00 110 PRO A CA 1
ATOM 773 C C . PRO A 1 110 ? -14.397 9.370 2.557 1.00 98.00 110 PRO A C 1
ATOM 775 O O . PRO A 1 110 ? -15.434 8.740 2.606 1.00 98.00 110 PRO A O 1
ATOM 778 N N . ALA A 1 111 ? -13.306 8.868 1.976 1.00 97.56 111 ALA A N 1
ATOM 779 C CA . ALA A 1 111 ? -13.229 7.496 1.460 1.00 97.56 111 ALA A CA 1
ATOM 780 C C . ALA A 1 111 ? -12.769 6.481 2.516 1.00 97.56 111 ALA A C 1
ATOM 782 O O . ALA A 1 111 ? -12.678 5.285 2.231 1.00 97.56 111 ALA A O 1
ATOM 783 N N . TYR A 1 112 ? -12.408 6.969 3.700 1.00 96.94 112 TYR A N 1
ATOM 784 C CA . TYR A 1 112 ? -11.864 6.204 4.810 1.00 96.94 112 TYR A CA 1
ATOM 785 C C . TYR A 1 112 ? -12.473 6.701 6.127 1.00 96.94 112 TYR A C 1
ATOM 787 O O . TYR A 1 112 ? -11.771 6.800 7.145 1.00 96.94 112 TYR A O 1
ATOM 795 N N . ASP A 1 113 ? -13.754 7.070 6.102 1.00 97.31 113 ASP A N 1
ATOM 796 C CA . ASP A 1 113 ? -14.493 7.474 7.290 1.00 97.31 113 ASP A CA 1
ATOM 797 C C . ASP A 1 113 ? -15.330 6.317 7.851 1.00 97.31 113 ASP A C 1
ATOM 799 O O . ASP A 1 113 ? -15.241 5.185 7.389 1.00 97.31 113 ASP A O 1
ATOM 803 N N . ALA A 1 114 ? -16.083 6.570 8.921 1.00 97.94 114 ALA A N 1
ATOM 804 C CA . ALA A 1 114 ? -16.801 5.533 9.653 1.00 97.94 114 ALA A CA 1
ATOM 805 C C . ALA A 1 114 ? -17.773 4.718 8.784 1.00 97.94 114 ALA A C 1
ATOM 807 O O . ALA A 1 114 ? -18.089 3.586 9.141 1.00 97.94 114 ALA A O 1
ATOM 808 N N . ASP A 1 115 ? -18.286 5.275 7.689 1.00 97.88 115 ASP A N 1
AT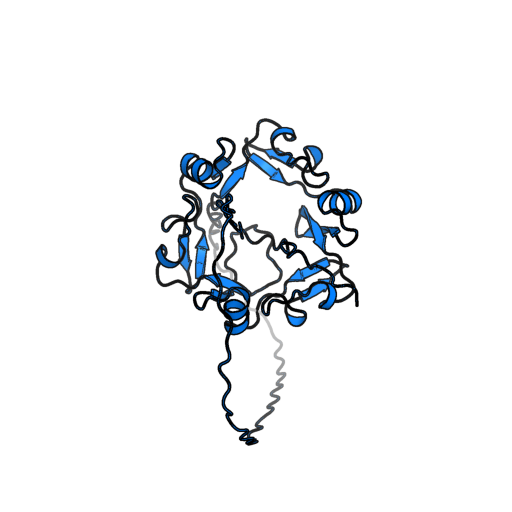OM 809 C CA . ASP A 1 115 ? -19.258 4.591 6.845 1.00 97.88 115 ASP A CA 1
ATOM 810 C C . ASP A 1 115 ? -18.603 3.642 5.815 1.00 97.88 115 ASP A C 1
ATOM 812 O O . ASP A 1 115 ? -19.261 2.732 5.301 1.00 97.88 115 ASP A O 1
ATOM 816 N N . ASN A 1 116 ? -17.297 3.770 5.577 1.00 98.25 116 ASN A N 1
ATOM 817 C CA . ASN A 1 116 ? -16.528 2.869 4.719 1.00 98.25 116 ASN A CA 1
ATOM 818 C C . ASN A 1 116 ? -15.934 1.677 5.481 1.00 98.25 116 ASN A C 1
ATOM 820 O O . ASN A 1 116 ? -15.180 0.898 4.896 1.00 98.25 116 ASN A O 1
ATOM 824 N N . TYR A 1 117 ? -16.240 1.526 6.772 1.00 97.94 117 TYR A N 1
ATOM 825 C CA . TYR A 1 117 ? -15.730 0.439 7.600 1.00 97.94 117 TYR A CA 1
ATOM 826 C C . TYR A 1 117 ? -16.832 -0.305 8.343 1.00 97.94 117 TYR A C 1
ATOM 828 O O . TYR A 1 117 ? -17.851 0.248 8.754 1.00 97.94 117 TYR A O 1
ATOM 836 N N . GLU A 1 118 ? -16.545 -1.569 8.617 1.00 97.81 118 GLU A N 1
ATOM 837 C CA . GLU A 1 118 ? -17.256 -2.390 9.580 1.00 97.81 118 GLU A CA 1
ATOM 838 C C . GLU A 1 118 ? -16.302 -2.803 10.697 1.00 97.81 118 GLU A C 1
ATOM 840 O O . GLU A 1 118 ? -15.161 -3.191 10.453 1.00 97.81 118 GLU A O 1
ATOM 845 N N . CYS A 1 119 ? -16.777 -2.737 11.941 1.00 97.94 119 CYS A N 1
ATOM 846 C CA . CYS A 1 119 ? -16.033 -3.280 13.069 1.00 97.94 119 CYS A CA 1
ATOM 847 C C . CYS A 1 119 ? -16.433 -4.740 13.290 1.00 97.94 119 CYS A C 1
ATOM 849 O O . CYS A 1 119 ? -17.414 -5.026 13.983 1.00 97.94 119 CYS A O 1
ATOM 851 N N . GLN A 1 120 ? -15.701 -5.663 12.671 1.00 97.62 120 GLN A N 1
ATOM 852 C CA . GLN A 1 120 ? -15.976 -7.096 12.756 1.00 97.62 120 GLN A CA 1
ATOM 853 C C . GLN A 1 120 ? -14.991 -7.741 13.723 1.00 97.62 120 GLN A C 1
ATOM 855 O O . GLN A 1 120 ? -13.792 -7.543 13.608 1.00 97.62 120 GLN A O 1
ATOM 860 N N . THR A 1 121 ? -15.491 -8.478 14.719 1.00 95.81 121 THR A N 1
ATOM 861 C CA . THR A 1 121 ? -14.652 -9.193 15.706 1.00 95.81 121 THR A CA 1
ATOM 862 C C . THR A 1 121 ? -13.547 -8.335 16.349 1.00 95.81 121 THR A C 1
ATOM 864 O O . THR A 1 121 ? -12.474 -8.835 16.675 1.00 95.81 121 THR A O 1
ATOM 867 N N . GLY A 1 122 ? -13.802 -7.036 16.531 1.00 96.12 122 GLY A N 1
ATOM 868 C CA . GLY A 1 122 ? -12.843 -6.091 17.103 1.00 96.12 122 GLY A CA 1
ATOM 869 C C . GLY A 1 122 ? -11.769 -5.575 16.139 1.00 96.12 122 GLY A C 1
ATOM 870 O O . GLY A 1 122 ? -10.823 -4.949 16.611 1.00 96.12 122 GLY A O 1
ATOM 871 N N . VAL A 1 123 ? -11.894 -5.811 14.826 1.00 97.00 123 VAL A N 1
ATOM 872 C CA . VAL A 1 123 ? -10.988 -5.303 13.781 1.00 97.00 123 VAL A CA 1
ATOM 873 C C . VAL A 1 123 ? -11.722 -4.452 12.749 1.00 97.00 123 VAL A C 1
ATOM 875 O O . VAL A 1 123 ? -12.888 -4.693 12.427 1.00 97.00 123 VAL A O 1
ATOM 878 N N . CYS A 1 124 ? -11.027 -3.443 12.231 1.00 97.62 124 CYS A N 1
ATOM 879 C CA . CYS A 1 124 ? -11.518 -2.579 11.167 1.00 97.62 124 CYS A CA 1
ATOM 880 C C . CYS A 1 124 ? -11.453 -3.290 9.816 1.00 97.62 124 CYS A C 1
ATOM 882 O O . CYS A 1 124 ? -10.372 -3.458 9.253 1.00 97.62 124 CYS A O 1
ATOM 884 N N . VAL A 1 125 ? -12.609 -3.653 9.269 1.00 96.31 125 VAL A N 1
ATOM 885 C CA . VAL A 1 125 ? -12.741 -4.210 7.920 1.00 96.31 125 VAL A CA 1
ATOM 886 C C . VAL A 1 125 ? -13.188 -3.100 6.982 1.00 96.31 125 VAL A C 1
ATOM 888 O O . VAL A 1 125 ? -14.233 -2.492 7.197 1.00 96.31 125 VAL A O 1
ATOM 891 N N . TYR A 1 126 ? -12.388 -2.807 5.958 1.00 96.25 126 TYR A N 1
ATOM 892 C CA . TYR A 1 126 ? -12.740 -1.802 4.957 1.00 96.25 126 TYR A CA 1
ATOM 893 C C . TYR A 1 126 ? -13.800 -2.353 3.998 1.00 96.25 126 TYR A C 1
ATOM 895 O O . TYR A 1 126 ? -13.551 -3.319 3.276 1.00 96.25 126 TYR A O 1
ATOM 903 N N . SER A 1 127 ? -14.970 -1.719 3.975 1.00 96.69 127 SER A N 1
ATOM 904 C CA . SER A 1 127 ? -16.099 -2.084 3.111 1.00 96.69 127 SER A CA 1
ATOM 905 C C . SER A 1 127 ? -16.017 -1.435 1.726 1.00 96.69 127 SER A C 1
ATOM 907 O O . SER A 1 127 ? -16.750 -1.825 0.817 1.00 96.69 127 SER A O 1
ATOM 909 N N . GLY A 1 128 ? -15.108 -0.476 1.544 1.00 96.81 128 GLY A N 1
ATOM 910 C CA . GLY A 1 128 ? -14.862 0.190 0.271 1.00 96.81 128 GLY A CA 1
ATOM 911 C C . GLY A 1 128 ? -15.369 1.627 0.206 1.00 96.81 128 GLY A C 1
ATOM 912 O O . GLY A 1 128 ? -16.213 2.057 0.996 1.00 96.81 128 GLY A O 1
ATOM 913 N N . CYS A 1 129 ? -14.866 2.367 -0.780 1.00 98.06 129 CYS A N 1
ATOM 914 C CA . CYS A 1 129 ? -15.425 3.662 -1.157 1.00 98.06 129 CYS A CA 1
ATOM 915 C C . CYS A 1 129 ? -16.848 3.489 -1.713 1.00 98.06 129 CYS A C 1
ATOM 917 O O . CYS A 1 129 ? -17.194 2.439 -2.266 1.00 98.06 129 CYS A O 1
ATOM 919 N N . ARG A 1 130 ? -17.679 4.526 -1.596 1.00 97.88 130 ARG A N 1
ATOM 920 C CA . ARG A 1 130 ? -19.083 4.516 -2.045 1.00 97.88 130 ARG A CA 1
ATOM 921 C C . ARG A 1 130 ? -19.328 5.418 -3.248 1.00 97.88 130 ARG A C 1
ATOM 923 O O . ARG A 1 130 ? -20.343 5.270 -3.928 1.00 97.88 130 ARG A O 1
ATOM 930 N N . SER A 1 131 ? -18.426 6.361 -3.523 1.00 98.19 131 SER A N 1
ATOM 931 C CA . SER A 1 131 ? -18.558 7.271 -4.662 1.00 98.19 131 SER A CA 1
ATOM 932 C C . SER A 1 131 ? -17.220 7.811 -5.162 1.00 98.19 131 SER A C 1
ATOM 934 O O . SER A 1 131 ? -16.247 7.911 -4.418 1.00 98.19 131 SER A O 1
ATOM 936 N N . ASP A 1 132 ? -17.182 8.236 -6.429 1.00 98.06 132 ASP A N 1
ATOM 937 C CA . ASP A 1 132 ? -16.028 8.972 -6.953 1.00 98.06 132 ASP A CA 1
ATOM 938 C C . ASP A 1 132 ? -15.788 10.274 -6.168 1.00 98.06 132 ASP A C 1
ATOM 940 O O . ASP A 1 132 ? -14.646 10.696 -6.023 1.00 98.06 132 ASP A O 1
ATOM 944 N N . ASP A 1 133 ? -16.838 10.913 -5.641 1.00 98.50 133 ASP A N 1
ATOM 945 C CA . ASP A 1 133 ? -16.703 12.159 -4.881 1.00 98.50 133 ASP A CA 1
ATOM 946 C C . ASP A 1 133 ? -15.971 11.960 -3.550 1.00 98.50 133 ASP A C 1
ATOM 948 O O . ASP A 1 133 ? -15.198 12.838 -3.162 1.00 98.50 133 ASP A O 1
ATOM 952 N N . GLU A 1 134 ? -16.148 10.820 -2.877 1.00 98.12 134 GLU A N 1
ATOM 953 C CA . GLU A 1 134 ? -15.353 10.462 -1.693 1.00 98.12 134 GLU A CA 1
ATOM 954 C C . GLU A 1 134 ? -13.869 10.362 -2.039 1.00 98.12 134 GLU A C 1
ATOM 956 O O . GLU A 1 134 ? -13.019 10.928 -1.344 1.00 98.12 134 GLU A O 1
ATOM 961 N N . CYS A 1 135 ? -13.552 9.700 -3.152 1.00 98.25 135 CYS A N 1
ATOM 962 C CA . CYS A 1 135 ? -12.181 9.548 -3.618 1.00 98.25 135 CYS A CA 1
ATOM 963 C C . CYS A 1 135 ? -11.561 10.892 -4.003 1.00 98.25 135 CYS A C 1
ATOM 965 O O . CYS A 1 135 ? -10.477 11.238 -3.531 1.00 98.25 135 CYS A O 1
ATOM 967 N N . ARG A 1 136 ? -12.266 11.715 -4.786 1.00 98.25 136 ARG A N 1
ATOM 968 C CA . ARG A 1 136 ? -11.763 13.038 -5.180 1.00 98.25 136 ARG A CA 1
ATOM 969 C C . ARG A 1 136 ? -11.505 13.944 -3.986 1.00 98.25 136 ARG A C 1
ATOM 971 O O . ARG A 1 136 ? -10.528 14.688 -4.000 1.00 98.25 136 ARG A O 1
ATOM 978 N N . GLN A 1 137 ? -12.364 13.896 -2.969 1.00 98.00 137 GLN A N 1
ATOM 979 C CA . GLN A 1 137 ? -12.191 14.687 -1.751 1.00 98.00 137 GLN A CA 1
ATOM 980 C C . GLN A 1 137 ? -11.038 14.167 -0.892 1.00 98.00 137 GLN A C 1
ATOM 982 O O . GLN A 1 137 ? -10.239 14.969 -0.416 1.00 98.00 137 GLN A O 1
ATOM 987 N N . SER A 1 138 ? -10.912 12.847 -0.741 1.00 97.56 138 SER A N 1
ATOM 988 C CA . SER A 1 138 ? -9.859 12.228 0.079 1.00 97.56 138 SER A CA 1
ATOM 989 C C . SER A 1 138 ? -8.459 12.488 -0.472 1.00 97.56 138 SER A C 1
ATOM 991 O O . SER A 1 138 ? -7.537 12.737 0.298 1.00 97.56 138 SER A O 1
ATOM 993 N N . PHE A 1 139 ? -8.314 12.502 -1.800 1.00 96.38 139 PHE A N 1
ATOM 994 C CA . PHE A 1 139 ? -7.036 12.737 -2.485 1.00 96.38 139 PHE A CA 1
ATOM 995 C C . PHE A 1 139 ? -6.881 14.161 -3.041 1.00 96.38 139 PHE A C 1
ATOM 997 O O . PHE A 1 139 ? -5.876 14.470 -3.680 1.00 96.38 139 PHE A O 1
ATOM 1004 N N . ALA A 1 140 ? -7.875 15.033 -2.835 1.00 97.25 140 ALA A N 1
ATOM 1005 C CA . ALA A 1 140 ? -7.938 16.384 -3.399 1.00 97.25 140 ALA A CA 1
ATOM 1006 C C . ALA A 1 140 ? -7.637 16.445 -4.917 1.00 97.25 140 ALA A C 1
ATOM 1008 O O . ALA A 1 140 ? -7.001 17.383 -5.406 1.00 97.25 140 ALA A O 1
ATOM 1009 N N . SER A 1 141 ? -8.082 15.437 -5.673 1.00 96.94 141 SER A N 1
ATOM 1010 C CA . SER A 1 141 ? -7.748 15.259 -7.088 1.00 96.94 141 SER A CA 1
ATOM 1011 C C . SER A 1 141 ? -8.902 14.634 -7.864 1.00 96.94 141 SER A C 1
ATOM 1013 O O . SER A 1 141 ? -9.448 13.608 -7.470 1.00 96.94 141 SER A O 1
ATOM 1015 N N . SER A 1 142 ? -9.242 15.215 -9.020 1.00 96.56 142 SER A N 1
ATOM 1016 C CA . SER A 1 142 ? -10.247 14.657 -9.936 1.00 96.56 142 SER A CA 1
ATOM 1017 C C . SER A 1 142 ? -9.804 13.362 -10.613 1.00 96.56 142 SER A C 1
ATOM 1019 O O . SER A 1 142 ? -10.631 12.714 -11.247 1.00 96.56 142 SER A O 1
ATOM 1021 N N . ALA A 1 143 ? -8.517 13.018 -10.511 1.00 96.12 143 ALA A N 1
ATOM 1022 C CA . ALA A 1 143 ? -7.970 11.803 -11.092 1.00 96.12 143 ALA A CA 1
ATOM 1023 C C . ALA A 1 143 ? -8.395 10.550 -10.320 1.00 96.12 143 ALA A C 1
ATOM 1025 O O . ALA A 1 143 ? -8.344 9.479 -10.899 1.00 96.12 143 ALA A O 1
ATOM 1026 N N . PHE A 1 144 ? -8.854 10.654 -9.067 1.00 97.19 144 PHE A N 1
ATOM 1027 C CA . PHE A 1 144 ? -9.257 9.485 -8.284 1.00 97.19 144 PHE A CA 1
ATOM 1028 C C . PHE A 1 144 ? -10.747 9.182 -8.421 1.00 97.19 144 PHE A C 1
ATOM 1030 O O . PHE A 1 144 ? -11.597 10.072 -8.341 1.00 97.19 144 PHE A O 1
ATOM 1037 N N . VAL A 1 145 ? -11.057 7.902 -8.599 1.00 97.56 145 VAL A N 1
ATOM 1038 C CA . VAL A 1 145 ? -12.408 7.372 -8.796 1.00 97.56 145 VAL A CA 1
ATOM 1039 C C . VAL A 1 145 ? -12.619 6.126 -7.944 1.00 97.56 145 VAL A C 1
ATOM 1041 O O . VAL A 1 145 ? -11.667 5.425 -7.611 1.00 97.56 145 VAL A O 1
ATOM 1044 N N . CYS A 1 146 ? -13.869 5.840 -7.595 1.00 97.62 146 CYS A N 1
ATOM 1045 C CA . CYS A 1 146 ? -14.225 4.663 -6.821 1.00 97.62 146 CYS A CA 1
ATOM 1046 C C . CYS A 1 146 ? -14.511 3.496 -7.765 1.00 97.62 146 CYS A C 1
ATOM 1048 O O . CYS A 1 146 ? -15.476 3.533 -8.539 1.00 97.62 146 CYS A O 1
ATOM 1050 N N . ARG A 1 147 ? -13.655 2.472 -7.760 1.00 96.25 147 ARG A N 1
ATOM 1051 C CA . ARG A 1 147 ? -13.781 1.326 -8.673 1.00 96.25 147 ARG A CA 1
ATOM 1052 C C . ARG A 1 147 ? -13.663 0.004 -7.922 1.00 96.25 147 ARG A C 1
ATOM 1054 O O . ARG A 1 147 ? -12.914 -0.076 -6.950 1.00 96.25 147 ARG A O 1
ATOM 1061 N N . PRO A 1 148 ? -14.385 -1.035 -8.370 1.00 93.00 148 PRO A N 1
ATOM 1062 C CA . PRO A 1 148 ? -14.285 -2.358 -7.776 1.00 93.00 148 PRO A CA 1
ATOM 1063 C C . PRO A 1 148 ? -12.907 -2.981 -8.036 1.00 93.00 148 PRO A C 1
ATOM 1065 O O . PRO A 1 148 ? -12.411 -2.948 -9.161 1.00 93.00 148 PRO A O 1
ATOM 1068 N N . SER A 1 149 ? -12.340 -3.607 -7.005 1.00 87.31 149 SER A N 1
ATOM 1069 C CA . SER A 1 149 ? -11.205 -4.529 -7.074 1.00 87.31 149 SER A CA 1
ATOM 1070 C C . SER A 1 149 ? -11.550 -5.777 -6.257 1.00 87.31 149 SER A C 1
ATOM 1072 O O . SER A 1 149 ? -11.603 -5.754 -5.026 1.00 87.31 149 SER A O 1
ATOM 1074 N N . GLY A 1 150 ? -11.895 -6.866 -6.947 1.00 87.56 150 GLY A N 1
ATOM 1075 C CA . GLY A 1 150 ? -12.523 -8.024 -6.309 1.00 87.56 150 GLY A CA 1
ATOM 1076 C C . GLY A 1 150 ? -13.908 -7.678 -5.744 1.00 87.56 150 GLY A C 1
ATOM 1077 O O . GLY A 1 150 ? -14.763 -7.163 -6.464 1.00 87.56 150 GLY A O 1
ATOM 1078 N N . SER A 1 151 ? -14.141 -7.975 -4.463 1.00 89.69 151 SER A N 1
ATOM 1079 C CA . SER A 1 151 ? -15.412 -7.708 -3.767 1.00 89.69 151 SER A CA 1
ATOM 1080 C C . SER A 1 151 ? -15.513 -6.316 -3.139 1.00 89.69 151 SER A C 1
ATOM 1082 O O . SER A 1 151 ? -16.584 -5.953 -2.657 1.00 89.69 151 SER A O 1
ATOM 1084 N N . THR A 1 152 ? -14.423 -5.549 -3.124 1.00 91.81 152 THR A N 1
ATOM 1085 C CA . THR A 1 152 ? -14.333 -4.264 -2.418 1.00 91.81 152 THR A CA 1
ATOM 1086 C C . THR A 1 152 ? -13.998 -3.160 -3.411 1.00 91.81 152 THR A C 1
ATOM 1088 O O . THR A 1 152 ? -13.219 -3.366 -4.338 1.00 91.81 152 THR A O 1
ATOM 1091 N N . SER A 1 153 ? -14.594 -1.978 -3.252 1.00 95.50 153 SER A N 1
ATOM 1092 C CA . SER A 1 153 ? -14.248 -0.825 -4.091 1.00 95.50 153 SER A CA 1
ATOM 1093 C C . SER A 1 153 ? -13.163 0.018 -3.437 1.00 95.50 153 SER A C 1
ATOM 1095 O O . SER A 1 153 ? -13.229 0.295 -2.243 1.00 95.50 153 SER A O 1
ATOM 1097 N N . PHE A 1 154 ? -12.182 0.453 -4.220 1.00 95.56 154 PHE A N 1
ATOM 1098 C CA . PHE A 1 154 ? -11.082 1.290 -3.753 1.00 95.56 154 PHE A CA 1
ATOM 1099 C C . PHE A 1 154 ? -11.019 2.581 -4.557 1.00 95.56 154 PHE A C 1
ATOM 1101 O O . PHE A 1 154 ? -11.437 2.643 -5.717 1.00 95.56 154 PHE A O 1
ATOM 1108 N N . CYS A 1 155 ? -10.468 3.615 -3.927 1.00 97.12 155 CYS A N 1
ATOM 1109 C CA . CYS A 1 155 ? -10.067 4.810 -4.641 1.00 97.12 155 CYS A CA 1
ATOM 1110 C C . CYS A 1 155 ? -8.815 4.511 -5.453 1.00 97.12 155 CYS A C 1
ATOM 1112 O O . CYS A 1 155 ? -7.753 4.239 -4.897 1.00 97.12 155 CYS A O 1
ATOM 1114 N N . VAL A 1 156 ? -8.964 4.569 -6.767 1.00 95.62 156 VAL A N 1
ATOM 1115 C CA . VAL A 1 156 ? -7.910 4.289 -7.741 1.00 95.62 156 VAL A CA 1
ATOM 1116 C C . VAL A 1 156 ? -7.758 5.477 -8.676 1.00 95.62 156 VAL A C 1
ATOM 1118 O O . VAL A 1 156 ? -8.698 6.256 -8.864 1.00 95.62 156 VAL A O 1
ATOM 1121 N N . GLU A 1 157 ? -6.580 5.622 -9.268 1.00 95.62 157 GLU A N 1
ATOM 1122 C CA . GLU A 1 157 ? -6.366 6.609 -10.317 1.00 95.62 157 GLU A CA 1
ATOM 1123 C C . GLU A 1 157 ? -7.113 6.193 -11.593 1.00 95.62 157 GLU A C 1
ATOM 1125 O O . GLU A 1 157 ? -7.094 5.035 -12.023 1.00 95.62 157 GLU A O 1
ATOM 1130 N N . SER A 1 158 ? -7.832 7.153 -12.163 1.00 97.12 158 SER A N 1
ATOM 1131 C CA . SER A 1 158 ? -8.555 7.012 -13.415 1.00 97.12 158 SER A CA 1
ATOM 1132 C C . SER A 1 158 ? -7.630 7.225 -14.594 1.00 97.12 158 SER A C 1
ATOM 1134 O O . SER A 1 158 ? -6.721 8.049 -14.557 1.00 97.12 158 SER A O 1
ATOM 1136 N N . CYS A 1 159 ? -7.912 6.510 -15.672 1.00 97.75 159 CYS A N 1
ATOM 1137 C CA . CYS A 1 159 ? -7.108 6.544 -16.879 1.00 97.75 159 CYS A CA 1
ATOM 1138 C C . CYS A 1 159 ? -7.996 6.539 -18.122 1.00 97.75 159 CYS A C 1
ATOM 1140 O O . CYS A 1 159 ? -9.147 6.088 -18.101 1.00 97.75 159 CYS A O 1
ATOM 1142 N N . SER A 1 160 ? -7.439 7.029 -19.223 1.00 98.12 160 SER A N 1
ATOM 1143 C CA . SER A 1 160 ? -7.921 6.781 -20.585 1.00 98.12 160 SER A CA 1
ATOM 1144 C C . SER A 1 160 ? -6.970 5.858 -21.355 1.00 98.12 160 SER A C 1
ATOM 1146 O O . SER A 1 160 ? -7.397 5.167 -22.277 1.00 98.12 160 SER A O 1
ATOM 1148 N N . THR A 1 161 ? -5.690 5.844 -20.977 1.00 97.69 161 THR A N 1
ATOM 1149 C CA . THR A 1 161 ? -4.605 5.042 -21.557 1.00 97.69 161 THR A CA 1
ATOM 1150 C C . THR A 1 161 ? -3.647 4.569 -20.462 1.00 97.69 161 THR A C 1
ATOM 1152 O O . THR A 1 161 ? -3.677 5.095 -19.352 1.00 97.69 161 THR A O 1
ATOM 1155 N N . ALA A 1 162 ? -2.792 3.585 -20.753 1.00 97.31 162 ALA A N 1
ATOM 1156 C CA . ALA A 1 162 ? -1.780 3.119 -19.800 1.00 97.31 162 ALA A CA 1
ATOM 1157 C C . ALA A 1 162 ? -0.780 4.226 -19.410 1.00 97.31 162 ALA A C 1
ATOM 1159 O O . ALA A 1 162 ? -0.371 4.303 -18.255 1.00 97.31 162 ALA A O 1
ATOM 1160 N N . ALA A 1 163 ? -0.475 5.149 -20.330 1.00 97.50 163 ALA A N 1
ATOM 1161 C CA . ALA A 1 163 ? 0.386 6.301 -20.067 1.00 97.50 163 ALA A CA 1
ATOM 1162 C C . ALA A 1 163 ? -0.117 7.202 -18.925 1.00 97.50 163 ALA A C 1
ATOM 1164 O O . ALA A 1 163 ? 0.689 7.858 -18.270 1.00 97.50 163 ALA A O 1
ATOM 1165 N N . ASP A 1 164 ? -1.431 7.238 -18.668 1.00 96.69 164 ASP A N 1
ATOM 1166 C CA . ASP A 1 164 ? -1.998 8.025 -17.564 1.00 96.69 164 ASP A CA 1
ATOM 1167 C C . ASP A 1 164 ? -1.631 7.440 -16.188 1.00 96.69 164 ASP A C 1
ATOM 1169 O O . ASP A 1 164 ? -1.645 8.162 -15.198 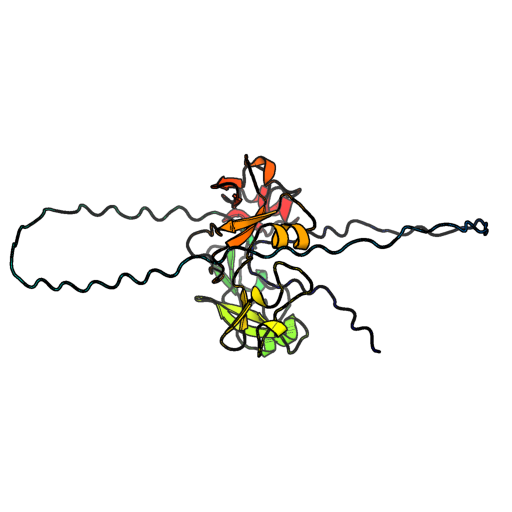1.00 96.69 164 ASP A O 1
ATOM 1173 N N . CYS A 1 165 ? -1.294 6.148 -16.139 1.00 96.12 165 CYS A N 1
ATOM 1174 C CA . CYS A 1 165 ? -0.926 5.399 -14.935 1.00 96.12 165 CYS A CA 1
ATOM 1175 C C . CYS A 1 165 ? 0.585 5.379 -14.677 1.00 96.12 165 CYS A C 1
ATOM 1177 O O . CYS A 1 165 ? 1.036 4.983 -13.601 1.00 96.12 165 CYS A O 1
ATOM 1179 N N . ALA A 1 166 ? 1.369 5.755 -15.686 1.00 96.31 166 ALA A N 1
ATOM 1180 C CA . ALA A 1 166 ? 2.813 5.674 -15.652 1.00 96.31 166 ALA A CA 1
ATOM 1181 C C . ALA A 1 166 ? 3.411 6.728 -14.710 1.00 96.31 166 ALA A C 1
ATOM 1183 O O . ALA A 1 166 ? 3.031 7.902 -14.694 1.00 96.31 166 ALA A O 1
ATOM 1184 N N . THR A 1 167 ? 4.430 6.316 -13.971 1.00 94.88 167 THR A N 1
ATOM 1185 C CA . THR A 1 167 ? 5.309 7.192 -13.198 1.00 94.88 167 THR A CA 1
ATOM 1186 C C . THR A 1 167 ? 6.660 7.327 -13.903 1.00 94.88 167 THR A C 1
ATOM 1188 O O . THR A 1 167 ? 6.879 6.804 -14.991 1.00 94.88 167 THR A O 1
ATOM 1191 N N . THR A 1 168 ? 7.609 8.036 -13.289 1.00 95.50 168 THR A N 1
ATOM 1192 C CA . THR A 1 168 ? 8.986 8.122 -13.806 1.00 95.50 168 THR A CA 1
ATOM 1193 C C . THR A 1 168 ? 9.848 6.905 -13.459 1.00 95.50 168 THR A C 1
ATOM 1195 O O . THR A 1 168 ? 11.037 6.901 -13.766 1.00 95.50 168 THR A O 1
ATOM 1198 N N . SER A 1 169 ? 9.297 5.934 -12.733 1.00 96.31 169 SER A N 1
ATOM 1199 C CA . SER A 1 169 ? 10.013 4.763 -12.241 1.00 96.31 169 SER A CA 1
ATOM 1200 C C . SER A 1 169 ? 9.864 3.598 -13.217 1.00 96.31 169 SER A C 1
ATOM 1202 O O . SER A 1 169 ? 8.754 3.335 -13.663 1.00 96.31 169 SER A O 1
ATOM 1204 N N . ALA A 1 170 ? 10.959 2.896 -13.515 1.00 96.44 170 ALA A N 1
ATOM 1205 C CA . ALA A 1 170 ? 11.010 1.881 -14.572 1.00 96.44 170 ALA A CA 1
ATOM 1206 C C . ALA A 1 170 ? 10.115 0.654 -14.329 1.00 96.44 170 ALA A C 1
ATOM 1208 O O . ALA A 1 170 ? 9.747 -0.010 -15.274 1.00 96.44 170 ALA A O 1
ATOM 1209 N N . ALA A 1 171 ? 9.782 0.326 -13.079 1.00 96.56 171 ALA A N 1
ATOM 1210 C CA . ALA A 1 171 ? 8.859 -0.769 -12.760 1.00 96.56 171 ALA A CA 1
ATOM 1211 C C . ALA A 1 171 ? 7.393 -0.321 -12.711 1.00 96.56 171 ALA A C 1
ATOM 1213 O O . ALA A 1 171 ? 6.528 -1.098 -12.304 1.00 96.56 171 ALA A O 1
ATOM 1214 N N . TYR A 1 172 ? 7.130 0.950 -13.008 1.00 96.00 172 TYR A N 1
ATOM 1215 C CA . TYR A 1 172 ? 5.816 1.573 -12.950 1.00 96.00 172 TYR A CA 1
ATOM 1216 C C . TYR A 1 172 ? 5.656 2.569 -14.103 1.00 96.00 172 TYR A C 1
ATOM 1218 O O . TYR A 1 172 ? 5.076 3.639 -13.895 1.00 96.00 172 TYR A O 1
ATOM 1226 N N . ASP A 1 173 ? 6.215 2.279 -15.272 1.00 96.56 173 ASP A N 1
ATOM 1227 C CA . ASP A 1 173 ? 6.031 3.077 -16.481 1.00 96.56 173 ASP A CA 1
ATOM 1228 C C . ASP A 1 173 ? 4.894 2.500 -17.346 1.00 96.56 173 ASP A C 1
ATOM 1230 O O . ASP A 1 173 ? 4.087 1.698 -16.878 1.00 96.56 173 ASP A O 1
ATOM 1234 N N . GLU A 1 174 ? 4.726 3.000 -18.571 1.00 97.56 174 GLU A N 1
ATOM 1235 C CA . GLU A 1 174 ? 3.523 2.757 -19.376 1.00 97.56 174 GLU A CA 1
ATOM 1236 C C . GLU A 1 174 ? 3.280 1.272 -19.684 1.00 97.56 174 GLU A C 1
ATOM 1238 O O . GLU A 1 174 ? 2.130 0.831 -19.658 1.00 97.56 174 GLU A O 1
ATOM 1243 N N . ASP A 1 175 ? 4.318 0.484 -19.951 1.00 97.06 175 ASP A N 1
ATOM 1244 C CA . ASP A 1 175 ? 4.173 -0.924 -20.326 1.00 97.06 175 ASP A CA 1
ATOM 1245 C C . ASP A 1 175 ? 3.968 -1.868 -19.138 1.00 97.06 175 ASP A C 1
ATOM 1247 O O . ASP A 1 175 ? 3.627 -3.037 -19.345 1.00 97.06 175 ASP A O 1
ATOM 1251 N N . ASN A 1 176 ? 4.077 -1.373 -17.902 1.00 96.56 176 ASN A N 1
ATOM 1252 C CA . ASN A 1 176 ? 3.655 -2.115 -16.716 1.00 96.56 176 ASN A CA 1
ATOM 1253 C C . ASN A 1 176 ? 2.178 -1.885 -16.347 1.00 96.56 176 ASN A C 1
ATOM 1255 O O . ASN A 1 176 ? 1.723 -2.407 -15.324 1.00 96.56 176 ASN A O 1
ATOM 1259 N N . TYR A 1 177 ? 1.408 -1.126 -17.136 1.00 96.31 177 TYR A N 1
ATOM 1260 C CA . TYR A 1 177 ? -0.005 -0.855 -16.859 1.00 96.31 177 TYR A CA 1
ATOM 1261 C C . TYR A 1 177 ? -0.933 -1.166 -18.033 1.00 96.31 177 TYR A C 1
ATOM 1263 O O . TYR A 1 177 ? -0.591 -1.062 -19.207 1.00 96.31 177 TYR A O 1
ATOM 1271 N N . GLU A 1 178 ? -2.182 -1.474 -17.694 1.00 96.31 178 GLU A N 1
ATOM 1272 C CA . GLU A 1 178 ? -3.317 -1.417 -18.608 1.00 96.31 178 GLU A CA 1
ATOM 1273 C C . GLU A 1 178 ? -4.377 -0.474 -18.034 1.00 96.31 178 GLU A C 1
ATOM 1275 O O . GLU A 1 178 ? -4.688 -0.508 -16.842 1.00 96.31 178 GLU A O 1
ATOM 1280 N N . CYS A 1 179 ? -4.983 0.347 -18.894 1.00 97.00 179 CYS A N 1
ATOM 1281 C CA . CYS A 1 179 ? -6.166 1.099 -18.511 1.00 97.00 179 CYS A CA 1
ATOM 1282 C C . CYS A 1 179 ? -7.433 0.270 -18.737 1.00 97.00 179 CYS A C 1
ATOM 1284 O O . CYS A 1 179 ? -7.927 0.166 -19.864 1.00 97.00 179 CYS A O 1
ATOM 1286 N N . ARG A 1 180 ? -7.996 -0.293 -17.664 1.00 95.44 180 ARG A N 1
ATOM 1287 C CA . ARG A 1 180 ? -9.190 -1.145 -17.732 1.00 95.44 180 ARG A CA 1
ATOM 1288 C C . ARG A 1 180 ? -10.347 -0.505 -16.979 1.00 95.44 180 ARG A C 1
ATOM 1290 O O . ARG A 1 180 ? -10.241 -0.208 -15.797 1.00 95.44 180 ARG A O 1
ATOM 1297 N N . ASN A 1 181 ? -11.479 -0.296 -17.655 1.00 94.31 181 ASN A N 1
ATOM 1298 C CA . ASN A 1 181 ? -12.678 0.323 -17.067 1.00 94.31 181 ASN A CA 1
ATOM 1299 C C . ASN A 1 181 ? -12.406 1.679 -16.377 1.00 94.31 181 ASN A C 1
ATOM 1301 O O . ASN A 1 181 ? -12.992 1.979 -15.336 1.00 94.31 181 ASN A O 1
ATOM 1305 N N . GLN A 1 182 ? -11.532 2.503 -16.968 1.00 95.56 182 GLN A N 1
ATOM 1306 C CA . GLN A 1 182 ? -11.070 3.774 -16.389 1.00 95.56 182 GLN A CA 1
ATOM 1307 C C . GLN A 1 182 ? -10.361 3.605 -15.034 1.00 95.56 182 GLN A C 1
ATOM 1309 O O . GLN A 1 182 ? -10.466 4.487 -14.187 1.00 95.56 182 GLN A O 1
ATOM 1314 N N . SER A 1 183 ? -9.685 2.479 -14.811 1.00 94.44 183 SER A N 1
ATOM 1315 C CA . SER A 1 183 ? -8.824 2.223 -13.657 1.00 94.44 183 SER A CA 1
ATOM 1316 C C . SER A 1 183 ? -7.458 1.765 -14.140 1.00 94.44 183 SER A C 1
ATOM 1318 O O . SER A 1 183 ? -7.366 0.913 -15.028 1.00 94.44 183 SER A O 1
ATOM 1320 N N . CYS A 1 184 ? -6.409 2.293 -13.520 1.00 95.00 184 CYS A N 1
ATOM 1321 C CA . CYS A 1 184 ? -5.058 1.787 -13.697 1.00 95.00 184 CYS A CA 1
ATOM 1322 C C . CYS A 1 184 ? -4.943 0.376 -13.117 1.00 95.00 184 CYS A C 1
ATOM 1324 O O . CYS A 1 184 ? -5.184 0.169 -11.927 1.00 95.00 184 CYS A O 1
ATOM 1326 N N . VAL A 1 185 ? -4.598 -0.596 -13.959 1.00 93.06 185 VAL A N 1
ATOM 1327 C CA . VAL A 1 185 ? -4.329 -1.980 -13.559 1.00 93.06 185 VAL A CA 1
ATOM 1328 C C . VAL A 1 185 ? -2.848 -2.249 -13.761 1.00 93.06 185 VAL A C 1
ATOM 1330 O O . VAL A 1 185 ? -2.359 -2.195 -14.885 1.00 93.06 185 VAL A O 1
ATOM 1333 N N . TYR A 1 186 ? -2.139 -2.526 -12.670 1.00 93.50 186 TYR A N 1
ATOM 1334 C CA . TYR A 1 186 ? -0.727 -2.886 -12.723 1.00 93.50 186 TYR A CA 1
ATOM 1335 C C . TYR A 1 186 ? -0.563 -4.325 -13.224 1.00 93.50 186 TYR A C 1
ATOM 1337 O O . TYR A 1 186 ? -1.106 -5.259 -12.629 1.00 93.50 186 TYR A O 1
ATOM 1345 N N . LEU A 1 187 ? 0.184 -4.492 -14.313 1.00 93.31 187 LEU A N 1
ATOM 1346 C CA . LEU A 1 187 ? 0.469 -5.775 -14.962 1.00 93.31 187 LEU A CA 1
ATOM 1347 C C . LEU A 1 187 ? 1.705 -6.473 -14.384 1.00 93.31 187 LEU A C 1
ATOM 1349 O O . LEU A 1 187 ? 1.932 -7.654 -14.658 1.00 93.31 187 LEU A O 1
ATOM 1353 N N . GLY A 1 188 ? 2.475 -5.763 -13.560 1.00 94.06 188 GLY A N 1
ATOM 1354 C CA . GLY A 1 188 ? 3.724 -6.255 -13.003 1.00 94.06 188 GLY A CA 1
ATOM 1355 C C . GLY A 1 188 ? 4.951 -5.720 -13.721 1.00 94.06 188 GLY A C 1
ATOM 1356 O O . GLY A 1 188 ? 4.862 -5.130 -14.794 1.00 94.06 188 GLY A O 1
ATOM 1357 N N . CYS A 1 189 ? 6.101 -5.965 -13.107 1.00 96.62 189 CYS A N 1
ATOM 1358 C CA . CYS A 1 189 ? 7.409 -5.734 -13.706 1.00 96.62 189 CYS A CA 1
ATOM 1359 C C . CYS A 1 189 ? 7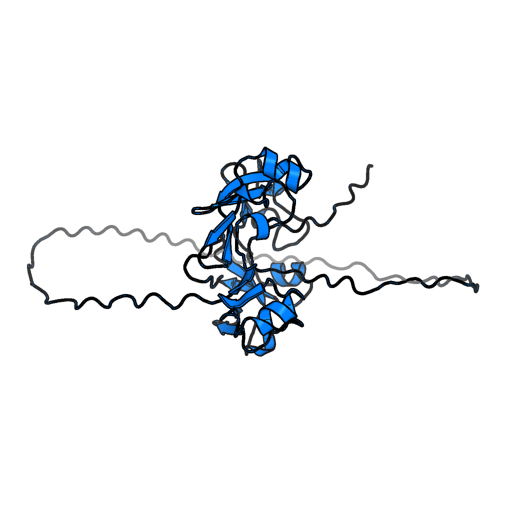.721 -6.788 -14.785 1.00 96.62 189 CYS A C 1
ATOM 1361 O O . CYS A 1 189 ? 7.213 -7.919 -14.742 1.00 96.62 189 CYS A O 1
ATOM 1363 N N . HIS A 1 190 ? 8.619 -6.454 -15.709 1.00 96.50 190 HIS A N 1
ATOM 1364 C CA . HIS A 1 190 ? 9.111 -7.357 -16.752 1.00 96.50 190 HIS A CA 1
ATOM 1365 C C . HIS A 1 190 ? 10.407 -8.054 -16.340 1.00 96.50 190 HIS A C 1
ATOM 1367 O O . HIS A 1 190 ? 10.563 -9.269 -16.549 1.00 96.50 190 HIS A O 1
ATOM 1373 N N . ASP A 1 191 ? 11.326 -7.319 -15.708 1.00 97.56 191 ASP A N 1
ATOM 1374 C CA . ASP A 1 191 ? 12.637 -7.833 -15.322 1.00 97.56 191 ASP A CA 1
ATOM 1375 C C . ASP A 1 191 ? 13.227 -7.214 -14.043 1.00 97.56 191 ASP A C 1
ATOM 1377 O O . ASP A 1 191 ? 12.692 -6.299 -13.420 1.00 97.56 191 ASP A O 1
ATOM 1381 N N . ASP A 1 192 ? 14.350 -7.781 -13.600 1.00 97.88 192 ASP A N 1
ATOM 1382 C CA . ASP A 1 192 ? 15.036 -7.329 -12.392 1.00 97.88 192 ASP A CA 1
ATOM 1383 C C . ASP A 1 192 ? 15.610 -5.920 -12.515 1.00 97.88 192 ASP A C 1
ATOM 1385 O O . ASP A 1 192 ? 15.720 -5.225 -11.506 1.00 97.88 192 ASP A O 1
ATOM 1389 N N . VAL A 1 193 ? 15.988 -5.494 -13.722 1.00 98.12 193 VAL A N 1
ATOM 1390 C CA . VAL A 1 193 ? 16.603 -4.184 -13.949 1.00 98.12 193 VAL A CA 1
ATOM 1391 C C . VAL A 1 193 ? 15.590 -3.084 -13.658 1.00 98.12 193 VAL A C 1
ATOM 1393 O O . VAL A 1 193 ? 15.949 -2.108 -12.993 1.00 98.12 193 VAL A O 1
ATOM 1396 N N . GLU A 1 194 ? 14.329 -3.262 -14.052 1.00 97.44 194 GLU A N 1
ATOM 1397 C CA . GLU A 1 194 ? 13.238 -2.343 -13.703 1.00 97.44 194 GLU A CA 1
ATOM 1398 C C . GLU A 1 194 ? 13.119 -2.157 -12.193 1.00 97.44 194 GLU A C 1
ATOM 1400 O O . GLU A 1 194 ? 13.141 -1.029 -11.691 1.00 97.44 194 GLU A O 1
ATOM 1405 N N . CYS A 1 195 ? 13.053 -3.260 -11.446 1.00 97.88 195 CYS A N 1
ATOM 1406 C CA . CYS A 1 195 ? 12.921 -3.216 -9.994 1.00 97.88 195 CYS A CA 1
ATOM 1407 C C . CYS A 1 195 ? 14.149 -2.589 -9.326 1.00 97.88 195 CYS A C 1
ATOM 1409 O O . CYS A 1 195 ? 14.023 -1.713 -8.471 1.00 97.88 195 CYS A O 1
ATOM 1411 N N . GLN A 1 196 ? 15.353 -2.978 -9.738 1.00 97.81 196 GLN A N 1
ATOM 1412 C CA . GLN A 1 196 ? 16.584 -2.438 -9.163 1.00 97.81 196 GLN A CA 1
ATOM 1413 C C . GLN A 1 196 ? 16.746 -0.946 -9.449 1.00 97.81 196 GLN A C 1
ATOM 1415 O O . GLN A 1 196 ? 17.195 -0.208 -8.573 1.00 97.81 196 GLN A O 1
ATOM 1420 N N . SER A 1 197 ? 16.364 -0.494 -10.646 1.00 97.38 197 SER A N 1
ATOM 1421 C CA . SER A 1 197 ? 16.372 0.922 -11.018 1.00 97.38 197 SER A CA 1
ATOM 1422 C C . SER A 1 197 ? 15.351 1.716 -10.202 1.00 97.38 197 SER A C 1
ATOM 1424 O O . SER A 1 197 ? 15.692 2.742 -9.614 1.00 97.38 197 SER A O 1
ATOM 1426 N N . SER A 1 198 ? 14.131 1.187 -10.088 1.00 96.88 198 SER A N 1
ATOM 1427 C CA . SER A 1 198 ? 13.011 1.817 -9.380 1.00 96.88 198 SER A CA 1
ATOM 1428 C C . SER A 1 198 ? 13.303 2.068 -7.905 1.00 96.88 198 SER A C 1
ATOM 1430 O O . SER A 1 198 ? 13.020 3.145 -7.385 1.00 96.88 198 SER A O 1
ATOM 1432 N N . PHE A 1 199 ? 13.908 1.085 -7.237 1.00 95.75 199 PHE A N 1
ATOM 1433 C CA . PHE A 1 199 ? 14.236 1.158 -5.811 1.00 95.75 199 PHE A CA 1
ATOM 1434 C C . PHE A 1 199 ? 15.685 1.574 -5.540 1.00 95.75 199 PHE A C 1
ATOM 1436 O O . PHE A 1 199 ? 16.081 1.689 -4.381 1.00 95.75 199 PHE A O 1
ATOM 1443 N N . GLN A 1 200 ? 16.485 1.785 -6.591 1.00 96.94 200 GLN A N 1
ATOM 1444 C CA . GLN A 1 200 ? 17.926 2.058 -6.513 1.00 96.94 200 GLN A CA 1
ATOM 1445 C C . GLN A 1 200 ? 18.663 1.041 -5.624 1.00 96.94 200 GLN A C 1
ATOM 1447 O O . GLN A 1 200 ? 19.564 1.386 -4.857 1.00 96.94 200 GLN A O 1
ATOM 1452 N N . ASN A 1 201 ? 18.250 -0.226 -5.703 1.00 96.44 201 ASN A N 1
ATOM 1453 C CA . ASN A 1 201 ? 18.699 -1.281 -4.805 1.00 96.44 201 ASN A CA 1
ATOM 1454 C C . ASN A 1 201 ? 18.732 -2.639 -5.522 1.00 96.44 201 ASN A C 1
ATOM 1456 O O . ASN A 1 201 ? 17.703 -3.164 -5.945 1.00 96.44 201 ASN A O 1
ATOM 1460 N N . THR A 1 202 ? 19.925 -3.234 -5.610 1.00 97.31 202 THR A N 1
ATOM 1461 C CA . THR A 1 202 ? 20.165 -4.527 -6.274 1.00 97.31 202 THR A CA 1
ATOM 1462 C C . THR A 1 202 ? 19.513 -5.717 -5.571 1.00 97.31 202 THR A C 1
ATOM 1464 O O . THR A 1 202 ? 19.413 -6.791 -6.161 1.00 97.31 202 THR A O 1
ATOM 1467 N N . SER A 1 203 ? 19.075 -5.550 -4.322 1.00 96.44 203 SER A N 1
ATOM 1468 C CA . SER A 1 203 ? 18.343 -6.579 -3.584 1.00 96.44 203 SER A CA 1
ATOM 1469 C C . SER A 1 203 ? 16.908 -6.747 -4.072 1.00 96.44 203 SER A C 1
ATOM 1471 O O . SER A 1 203 ? 16.283 -7.733 -3.714 1.00 96.44 203 SER A O 1
ATOM 1473 N N . TYR A 1 204 ? 16.367 -5.846 -4.894 1.00 97.12 204 TYR A N 1
ATOM 1474 C CA . TYR A 1 204 ? 15.051 -6.049 -5.495 1.00 97.12 204 TYR A CA 1
ATOM 1475 C C . TYR A 1 204 ? 15.141 -6.906 -6.763 1.00 97.12 204 TYR A C 1
ATOM 1477 O O . TYR A 1 204 ? 16.102 -6.840 -7.534 1.00 97.12 204 TYR A O 1
ATOM 1485 N N . GLY A 1 205 ? 14.123 -7.731 -6.979 1.00 96.94 205 GLY A N 1
ATOM 1486 C CA . GLY A 1 205 ? 13.940 -8.509 -8.196 1.00 96.94 205 GLY A CA 1
ATOM 1487 C C . GLY A 1 205 ? 12.490 -8.504 -8.648 1.00 96.94 205 GLY A C 1
ATOM 1488 O O . GLY A 1 205 ? 11.583 -8.297 -7.841 1.00 96.94 205 GLY A O 1
ATOM 1489 N N . CYS A 1 206 ? 12.285 -8.764 -9.933 1.00 97.25 206 CYS A N 1
ATOM 1490 C CA . CYS A 1 206 ? 10.966 -8.961 -10.500 1.00 97.25 206 CYS A CA 1
ATOM 1491 C C . CYS A 1 206 ? 10.543 -10.417 -10.315 1.00 97.25 206 CYS A C 1
ATOM 1493 O O . CYS A 1 206 ? 10.837 -11.290 -11.139 1.00 97.25 206 CYS A O 1
ATOM 1495 N N . LEU A 1 207 ? 9.892 -10.704 -9.195 1.00 95.25 207 LEU A N 1
ATOM 1496 C CA . LEU A 1 207 ? 9.610 -12.064 -8.745 1.00 95.25 207 LEU A CA 1
ATOM 1497 C C . LEU A 1 207 ? 8.111 -12.340 -8.786 1.00 95.25 207 LEU A C 1
ATOM 1499 O O . LEU A 1 207 ? 7.294 -11.422 -8.762 1.00 95.25 207 LEU A O 1
ATOM 1503 N N . LYS A 1 208 ? 7.744 -13.620 -8.889 1.00 91.38 208 LYS A N 1
ATOM 1504 C CA . LYS A 1 208 ? 6.338 -14.026 -8.863 1.00 91.38 208 LYS A CA 1
ATOM 1505 C C . LYS A 1 208 ? 5.715 -13.588 -7.538 1.00 91.38 208 LYS A C 1
ATOM 1507 O O . LYS A 1 208 ? 6.272 -13.878 -6.484 1.00 91.38 208 LYS A O 1
ATOM 1512 N N . ALA A 1 209 ? 4.562 -12.928 -7.601 1.00 81.81 209 ALA A N 1
ATOM 1513 C CA . ALA A 1 209 ? 3.836 -12.547 -6.400 1.00 81.81 209 ALA A CA 1
ATOM 1514 C C . ALA A 1 209 ? 3.275 -13.806 -5.716 1.00 81.81 209 ALA A C 1
ATOM 1516 O O . ALA A 1 209 ? 2.408 -14.490 -6.266 1.00 81.81 209 ALA A O 1
ATOM 1517 N N . GLU A 1 210 ? 3.772 -14.126 -4.524 1.00 81.75 210 GLU A N 1
ATOM 1518 C CA . GLU A 1 210 ? 3.133 -15.087 -3.623 1.00 81.75 210 GLU A CA 1
ATOM 1519 C C . GLU A 1 210 ? 2.250 -14.300 -2.659 1.00 81.75 210 GLU A C 1
ATOM 1521 O O . GLU A 1 210 ? 2.698 -13.840 -1.611 1.00 81.75 210 GLU A O 1
ATOM 1526 N N . LEU A 1 211 ? 0.999 -14.079 -3.056 1.00 72.06 211 LEU A N 1
ATOM 1527 C CA . LEU A 1 211 ? 0.033 -13.403 -2.203 1.00 72.06 211 LEU A CA 1
ATOM 1528 C C . LEU A 1 211 ? -0.718 -14.414 -1.330 1.00 72.06 211 LEU A C 1
ATOM 1530 O O . LEU A 1 211 ? -1.032 -15.513 -1.803 1.00 72.06 211 LEU A O 1
ATOM 1534 N N . PRO A 1 212 ? -1.037 -14.051 -0.074 1.00 72.00 212 PRO A N 1
ATOM 1535 C CA . PRO A 1 212 ? -1.926 -14.837 0.764 1.00 72.00 212 PRO A CA 1
ATOM 1536 C C . PRO A 1 212 ? -3.244 -15.148 0.038 1.00 72.00 212 PRO A C 1
ATOM 1538 O O . PRO A 1 212 ? -3.762 -14.290 -0.688 1.00 72.00 212 PRO A O 1
ATOM 1541 N N . PRO A 1 213 ? -3.832 -16.339 0.244 1.00 68.12 213 PRO A N 1
ATOM 1542 C CA . PRO A 1 213 ? -5.164 -16.641 -0.261 1.00 68.12 213 PRO A CA 1
ATOM 1543 C C . PRO A 1 213 ? -6.169 -15.556 0.149 1.00 68.12 213 PRO A C 1
ATOM 1545 O O . PRO A 1 213 ? -6.271 -15.209 1.322 1.00 68.12 213 PRO A O 1
ATOM 1548 N N . GLY A 1 214 ? -6.918 -15.024 -0.819 1.00 66.00 214 GLY A N 1
ATOM 1549 C CA . GLY A 1 214 ? -7.945 -14.007 -0.573 1.00 66.00 214 GLY A CA 1
ATOM 1550 C C . GLY A 1 214 ? -7.452 -12.558 -0.571 1.00 66.00 214 GLY A C 1
ATOM 1551 O O . GLY A 1 214 ? -8.287 -11.655 -0.536 1.00 66.00 214 GLY A O 1
ATOM 1552 N N . ALA A 1 215 ? -6.143 -12.306 -0.681 1.00 67.38 215 ALA A N 1
ATOM 1553 C CA . ALA A 1 215 ? -5.673 -10.967 -1.015 1.00 67.38 215 ALA A CA 1
ATOM 1554 C C . ALA A 1 215 ? -6.204 -10.591 -2.413 1.00 67.38 215 ALA A C 1
ATOM 1556 O O . ALA A 1 215 ? -6.152 -11.436 -3.315 1.00 67.38 215 ALA A O 1
ATOM 1557 N N . PRO A 1 216 ? -6.727 -9.366 -2.621 1.00 64.06 216 PRO A N 1
ATOM 1558 C CA . PRO A 1 216 ? -7.057 -8.897 -3.958 1.00 64.06 216 PRO A CA 1
ATOM 1559 C C . PRO A 1 216 ? -5.768 -8.939 -4.778 1.00 64.06 216 PRO A C 1
ATOM 1561 O O . PRO A 1 216 ? -4.854 -8.147 -4.557 1.00 64.06 216 PRO A O 1
ATOM 1564 N N . LEU A 1 217 ? -5.659 -9.936 -5.658 1.00 54.84 217 LEU A N 1
ATOM 1565 C CA . LEU A 1 217 ? -4.485 -10.086 -6.498 1.00 54.84 217 LEU A CA 1
ATOM 1566 C C . LEU A 1 217 ? -4.427 -8.843 -7.396 1.00 54.84 217 LEU A C 1
ATOM 1568 O O . LEU A 1 217 ? -5.426 -8.547 -8.060 1.00 54.84 217 LEU A O 1
ATOM 1572 N N . PRO A 1 218 ? -3.299 -8.114 -7.465 1.00 64.50 218 PRO A N 1
ATOM 1573 C CA . PRO A 1 218 ? -3.037 -7.388 -8.687 1.00 64.50 218 PRO A CA 1
ATOM 1574 C C . PRO A 1 218 ? -3.050 -8.428 -9.815 1.00 64.50 218 PRO A C 1
ATOM 1576 O O . PRO A 1 218 ? -2.577 -9.552 -9.638 1.00 64.50 218 PRO A O 1
ATOM 1579 N N . ASP A 1 219 ? -3.567 -8.059 -10.985 1.00 71.69 219 ASP A N 1
ATOM 1580 C CA . ASP A 1 219 ? -3.488 -8.917 -12.178 1.00 71.69 219 ASP A CA 1
ATOM 1581 C C . ASP A 1 219 ? -2.023 -9.254 -12.548 1.00 71.69 219 ASP A C 1
ATOM 1583 O O . ASP A 1 219 ? -1.752 -10.130 -13.372 1.00 71.69 219 ASP A O 1
ATOM 1587 N N . ALA A 1 220 ? -1.069 -8.571 -11.908 1.00 78.25 220 ALA A N 1
ATOM 1588 C CA . ALA A 1 220 ? 0.352 -8.811 -11.978 1.00 78.25 220 ALA A CA 1
ATOM 1589 C C . ALA A 1 220 ? 0.758 -10.223 -11.532 1.00 78.25 220 ALA A C 1
ATOM 1591 O O . ALA A 1 220 ? 0.714 -10.597 -10.360 1.00 78.25 220 ALA A O 1
ATOM 1592 N N . SER A 1 221 ? 1.292 -10.981 -12.487 1.00 83.50 221 SER A N 1
ATOM 1593 C CA . SER A 1 221 ? 1.954 -12.262 -12.214 1.00 83.50 221 SER A CA 1
ATOM 1594 C C . SER A 1 221 ? 3.292 -12.102 -11.477 1.00 83.50 221 SER A C 1
ATOM 1596 O O . SER A 1 221 ? 3.767 -13.053 -10.849 1.00 83.50 221 SER A O 1
ATOM 1598 N N . ARG A 1 222 ? 3.909 -10.916 -11.558 1.00 93.12 222 ARG A N 1
ATOM 1599 C CA . ARG A 1 222 ? 5.216 -10.586 -10.980 1.00 93.12 222 ARG A CA 1
ATOM 1600 C C . ARG A 1 222 ? 5.201 -9.175 -10.411 1.00 93.12 222 ARG A C 1
ATOM 1602 O O . ARG A 1 222 ? 4.609 -8.283 -11.004 1.00 93.12 222 ARG A O 1
ATOM 1609 N N . ILE A 1 223 ? 5.870 -8.965 -9.288 1.00 94.19 223 ILE A N 1
ATOM 1610 C CA . ILE A 1 223 ? 6.018 -7.650 -8.660 1.00 94.19 223 ILE A CA 1
ATOM 1611 C C . ILE A 1 223 ? 7.468 -7.459 -8.219 1.00 94.19 223 ILE A C 1
ATOM 1613 O O . ILE A 1 223 ? 8.225 -8.424 -8.072 1.00 94.19 223 ILE A O 1
ATOM 1617 N N . CYS A 1 224 ? 7.862 -6.210 -7.993 1.00 96.00 224 CYS A N 1
ATOM 1618 C CA . CYS A 1 224 ? 9.149 -5.935 -7.380 1.00 96.00 224 CYS A CA 1
ATOM 1619 C C . CYS A 1 224 ? 9.129 -6.347 -5.909 1.00 96.00 224 CYS A C 1
ATOM 1621 O O . CYS A 1 224 ? 8.369 -5.807 -5.106 1.00 96.00 224 CYS A O 1
ATOM 1623 N N . THR A 1 225 ? 9.976 -7.306 -5.552 1.00 94.38 225 THR A N 1
ATOM 1624 C CA . THR A 1 225 ? 10.085 -7.851 -4.194 1.00 94.38 225 THR A CA 1
ATOM 1625 C C . THR A 1 225 ? 11.550 -7.959 -3.796 1.00 94.38 225 THR A C 1
ATOM 1627 O O . THR A 1 225 ? 12.424 -8.134 -4.650 1.00 94.38 225 THR A O 1
ATOM 1630 N N . LEU A 1 226 ? 11.824 -7.851 -2.495 1.00 95.50 226 LEU A N 1
ATOM 1631 C CA . LEU A 1 226 ? 13.142 -8.138 -1.943 1.00 95.50 226 LEU A CA 1
ATOM 1632 C C . LEU A 1 226 ? 13.522 -9.598 -2.206 1.00 95.50 226 LEU A C 1
ATOM 1634 O O . LEU A 1 226 ? 12.756 -10.532 -1.955 1.00 95.50 226 LEU A O 1
ATOM 1638 N N . ARG A 1 227 ? 14.734 -9.770 -2.721 1.00 96.25 227 ARG A N 1
ATOM 1639 C CA . ARG A 1 227 ? 15.397 -11.055 -2.870 1.00 96.25 227 ARG A CA 1
ATOM 1640 C C . ARG A 1 227 ? 15.887 -11.519 -1.518 1.00 96.25 227 ARG A C 1
ATOM 1642 O O . ARG A 1 227 ? 16.393 -10.724 -0.733 1.00 96.25 227 ARG A O 1
ATOM 1649 N N . CYS A 1 228 ? 15.825 -12.820 -1.310 1.00 97.25 228 CYS A N 1
ATOM 1650 C CA . CYS A 1 228 ? 16.334 -13.432 -0.100 1.00 97.25 228 CYS A CA 1
ATOM 1651 C C . CYS A 1 228 ? 17.021 -14.762 -0.393 1.00 97.25 228 CYS A C 1
ATOM 1653 O O . CYS A 1 228 ? 16.781 -15.434 -1.400 1.00 97.25 228 CYS A O 1
ATOM 1655 N N . SER A 1 229 ? 17.877 -15.139 0.540 1.00 97.62 229 SER A N 1
ATOM 1656 C CA . SER A 1 229 ? 18.420 -16.476 0.741 1.00 97.62 229 SER A CA 1
ATOM 1657 C C . SER A 1 229 ? 17.984 -17.046 2.094 1.00 97.62 229 SER A C 1
ATOM 1659 O O . SER A 1 229 ? 17.841 -18.260 2.238 1.00 97.62 229 SER A O 1
ATOM 1661 N N . VAL A 1 230 ? 17.727 -16.164 3.063 1.00 96.94 230 VAL A N 1
ATOM 1662 C CA . VAL A 1 230 ? 17.208 -16.447 4.406 1.00 96.94 230 VAL A CA 1
ATOM 1663 C C . VAL A 1 230 ? 16.213 -15.355 4.813 1.00 96.94 230 VAL A C 1
ATOM 1665 O O . VAL A 1 230 ? 16.181 -14.292 4.201 1.00 96.94 230 VAL A O 1
ATOM 1668 N N . SER A 1 231 ? 15.403 -15.582 5.851 1.00 96.00 231 SER A N 1
ATOM 1669 C CA . SER A 1 231 ? 14.404 -14.593 6.293 1.00 96.00 231 SER A CA 1
ATOM 1670 C C . SER A 1 231 ? 15.014 -13.286 6.814 1.00 96.00 231 SER A C 1
ATOM 1672 O O . SER A 1 231 ? 14.412 -12.230 6.670 1.00 96.00 231 SER A O 1
ATOM 1674 N N . MET A 1 232 ? 16.244 -13.331 7.331 1.00 96.81 232 MET A N 1
ATOM 1675 C CA . MET A 1 232 ? 16.989 -12.139 7.757 1.00 96.81 232 MET A CA 1
ATOM 1676 C C . MET A 1 232 ? 17.266 -11.158 6.606 1.00 96.81 232 MET A C 1
ATOM 1678 O O . MET A 1 232 ? 17.453 -9.975 6.851 1.00 96.81 232 MET A O 1
ATOM 1682 N N . ASP A 1 233 ? 17.240 -11.607 5.347 1.00 96.25 233 ASP A N 1
ATOM 1683 C CA . ASP A 1 233 ? 17.378 -10.707 4.193 1.00 96.25 233 ASP A CA 1
ATOM 1684 C C . ASP A 1 233 ? 16.122 -9.830 3.980 1.00 96.25 233 ASP A C 1
ATOM 1686 O O . ASP A 1 233 ? 16.155 -8.874 3.203 1.00 96.25 233 ASP A O 1
ATOM 1690 N N . CYS A 1 234 ? 15.014 -10.167 4.650 1.00 95.00 234 CYS A N 1
ATOM 1691 C CA . CYS A 1 234 ? 13.700 -9.541 4.507 1.00 95.00 234 CYS A CA 1
ATOM 1692 C C . CYS A 1 234 ? 13.367 -8.537 5.614 1.00 95.00 234 CYS A C 1
ATOM 1694 O O . CYS A 1 234 ? 12.350 -7.851 5.516 1.00 95.00 234 CYS A O 1
ATOM 1696 N N . GLU A 1 235 ? 14.183 -8.468 6.667 1.00 93.69 235 GLU A N 1
ATOM 1697 C CA . GLU A 1 235 ? 13.881 -7.647 7.833 1.00 93.69 235 GLU A CA 1
ATOM 1698 C C . GLU A 1 235 ? 13.943 -6.147 7.516 1.00 93.69 235 GLU A C 1
ATOM 1700 O O . GLU A 1 235 ? 14.745 -5.657 6.715 1.00 93.69 235 GLU A O 1
ATOM 1705 N N . THR A 1 236 ? 13.090 -5.394 8.193 1.00 90.69 236 THR A N 1
ATOM 1706 C CA . THR A 1 236 ? 13.096 -3.935 8.206 1.00 90.69 236 THR A CA 1
ATOM 1707 C C . THR A 1 236 ? 13.354 -3.441 9.630 1.00 90.69 236 THR A C 1
ATOM 1709 O O . THR A 1 236 ? 13.529 -4.214 10.564 1.00 90.69 236 THR A O 1
ATOM 1712 N N . ALA A 1 237 ? 13.367 -2.122 9.834 1.00 92.38 237 ALA A N 1
ATOM 1713 C CA . ALA A 1 237 ? 13.542 -1.549 11.170 1.00 92.38 237 ALA A CA 1
ATOM 1714 C C . ALA A 1 237 ? 12.301 -1.681 12.084 1.00 92.38 237 ALA A C 1
ATOM 1716 O O . ALA A 1 237 ? 12.334 -1.202 13.218 1.00 92.38 237 ALA A O 1
ATOM 1717 N N . SER A 1 238 ? 11.197 -2.242 11.587 1.00 93.50 238 SER A N 1
ATOM 1718 C CA . SER A 1 238 ? 9.921 -2.342 12.296 1.00 93.50 238 SER A CA 1
ATOM 1719 C C . SER A 1 238 ? 9.738 -3.731 12.900 1.00 93.50 238 SER A C 1
ATOM 1721 O O . SER A 1 238 ? 9.995 -4.720 12.227 1.00 93.50 238 SER A O 1
ATOM 1723 N N . ALA A 1 239 ? 9.227 -3.793 14.133 1.00 93.88 239 ALA A N 1
ATOM 1724 C CA . ALA A 1 239 ? 9.068 -5.047 14.874 1.00 93.88 239 ALA A CA 1
ATOM 1725 C C . ALA A 1 239 ? 8.146 -6.057 14.174 1.00 93.88 239 ALA A C 1
ATOM 1727 O O . ALA A 1 239 ? 8.397 -7.237 14.256 1.00 93.88 239 ALA A O 1
ATOM 1728 N N . ALA A 1 240 ? 7.111 -5.597 13.464 1.00 94.12 240 ALA A N 1
ATOM 1729 C CA . ALA A 1 240 ? 6.169 -6.457 12.744 1.00 94.12 240 ALA A CA 1
ATOM 1730 C C . ALA A 1 240 ? 6.633 -6.881 11.355 1.00 94.12 240 ALA A C 1
ATOM 1732 O O . ALA A 1 240 ? 5.858 -7.433 10.575 1.00 94.12 240 ALA A O 1
ATOM 1733 N N . PHE A 1 241 ? 7.866 -6.525 11.019 1.00 93.69 241 PHE A N 1
ATOM 1734 C CA . PHE A 1 241 ? 8.481 -6.757 9.729 1.00 93.69 241 PHE A CA 1
ATOM 1735 C C . PHE A 1 241 ? 9.957 -7.110 9.940 1.00 93.69 241 PHE A C 1
ATOM 1737 O O . PHE A 1 241 ? 10.817 -6.604 9.214 1.00 93.69 241 PHE A O 1
ATOM 1744 N N . ASP A 1 242 ? 10.257 -7.910 10.962 1.00 94.50 242 ASP A N 1
ATOM 1745 C CA . ASP A 1 242 ? 11.591 -8.434 11.239 1.00 94.50 242 ASP A CA 1
ATOM 1746 C C . ASP A 1 242 ? 11.738 -9.888 10.746 1.00 94.50 242 ASP A C 1
ATOM 1748 O O . ASP A 1 242 ? 10.873 -10.425 10.052 1.00 94.50 242 ASP A O 1
ATOM 1752 N N . ALA A 1 243 ? 12.886 -10.514 11.006 1.00 96.44 243 ALA A N 1
ATOM 1753 C CA . ALA A 1 243 ? 13.253 -11.785 10.387 1.00 96.44 243 ALA A CA 1
ATOM 1754 C C . ALA A 1 243 ? 12.328 -12.971 10.728 1.00 96.44 243 ALA A C 1
ATOM 1756 O O . ALA A 1 243 ? 12.339 -13.948 9.974 1.00 96.44 243 ALA A O 1
ATOM 1757 N N . ASP A 1 244 ? 11.575 -12.950 11.832 1.00 96.50 244 ASP A N 1
ATOM 1758 C CA . ASP A 1 244 ? 10.637 -14.026 12.184 1.00 96.50 244 ASP A CA 1
ATOM 1759 C C . ASP A 1 244 ? 9.230 -13.834 11.612 1.00 96.50 244 ASP A C 1
ATOM 1761 O O . ASP A 1 244 ? 8.500 -14.818 11.486 1.00 96.50 244 ASP A O 1
ATOM 1765 N N . ASN A 1 245 ? 8.889 -12.634 11.136 1.00 96.00 245 ASN A N 1
ATOM 1766 C CA . ASN A 1 245 ? 7.657 -12.404 10.376 1.00 96.00 245 ASN A CA 1
ATOM 1767 C C . ASN A 1 245 ? 7.790 -12.693 8.874 1.00 96.00 245 ASN A C 1
ATOM 1769 O O . ASN A 1 245 ? 6.828 -12.520 8.116 1.00 96.00 245 ASN A O 1
ATOM 1773 N N . TYR A 1 246 ? 8.959 -13.149 8.424 1.00 95.31 246 TYR A N 1
ATOM 1774 C CA . TYR A 1 246 ? 9.206 -13.507 7.033 1.00 95.31 246 TYR A CA 1
ATOM 1775 C C . TYR A 1 246 ? 9.763 -14.915 6.876 1.00 95.31 246 TYR A C 1
ATOM 1777 O O . TYR A 1 246 ? 10.471 -15.461 7.718 1.00 95.31 246 TYR A O 1
ATOM 1785 N N . GLU A 1 247 ? 9.524 -15.475 5.701 1.00 95.56 247 GLU A N 1
ATOM 1786 C CA . GLU A 1 247 ? 10.238 -16.633 5.191 1.00 95.56 247 GLU A CA 1
ATOM 1787 C C . GLU A 1 247 ? 10.750 -16.351 3.780 1.00 95.56 247 GLU A C 1
ATOM 1789 O O . GLU A 1 247 ? 10.171 -15.569 3.020 1.00 95.56 247 GLU A O 1
ATOM 1794 N N . CYS A 1 248 ? 11.843 -17.016 3.412 1.00 96.19 248 CYS A N 1
ATOM 1795 C CA . CYS A 1 248 ? 12.360 -16.930 2.060 1.00 96.19 248 CYS A CA 1
ATOM 1796 C C . CYS A 1 248 ? 11.790 -18.053 1.191 1.00 96.19 248 CYS A C 1
ATOM 1798 O O . CYS A 1 248 ? 12.229 -19.203 1.287 1.00 96.19 248 CYS A O 1
ATOM 1800 N N . ARG A 1 249 ? 10.829 -17.726 0.321 1.00 95.00 249 ARG A N 1
ATOM 1801 C CA . ARG A 1 249 ? 10.201 -18.675 -0.611 1.00 95.00 249 ARG A CA 1
ATOM 1802 C C . ARG A 1 249 ? 10.587 -18.343 -2.036 1.00 95.00 249 ARG A C 1
ATOM 1804 O O . ARG A 1 249 ? 10.396 -17.229 -2.506 1.00 95.00 249 ARG A O 1
ATOM 1811 N N . SER A 1 250 ? 11.162 -19.318 -2.737 1.00 94.38 250 SER A N 1
ATOM 1812 C CA . SER A 1 250 ? 11.553 -19.158 -4.146 1.00 94.38 250 SER A CA 1
ATOM 1813 C C . SER A 1 250 ? 12.474 -17.948 -4.405 1.00 94.38 250 SER A C 1
ATOM 1815 O O . SER A 1 250 ? 12.463 -17.375 -5.492 1.00 94.38 250 SER A O 1
ATOM 1817 N N . GLY A 1 251 ? 13.272 -17.552 -3.405 1.00 94.88 251 GLY A N 1
ATOM 1818 C CA . GLY A 1 251 ? 14.146 -16.377 -3.465 1.00 94.88 251 GLY A CA 1
ATOM 1819 C C . GLY A 1 251 ? 13.446 -15.028 -3.262 1.00 94.88 251 GLY A C 1
ATOM 1820 O O . GLY A 1 251 ? 14.093 -14.005 -3.473 1.00 94.88 251 GLY A O 1
ATOM 1821 N N . ALA A 1 252 ? 12.167 -15.013 -2.872 1.00 95.19 252 ALA A N 1
ATOM 1822 C CA . ALA A 1 252 ? 11.377 -13.831 -2.529 1.00 95.19 252 ALA A CA 1
ATOM 1823 C C . ALA A 1 252 ? 10.979 -13.839 -1.044 1.00 95.19 252 ALA A C 1
ATOM 1825 O O . ALA A 1 252 ? 10.651 -14.884 -0.474 1.00 95.19 252 ALA A O 1
ATOM 1826 N N . CYS A 1 253 ? 10.982 -12.657 -0.433 1.00 94.56 253 CYS A N 1
ATOM 1827 C CA . CYS A 1 253 ? 10.468 -12.456 0.916 1.00 94.56 253 CYS A CA 1
ATOM 1828 C C . CYS A 1 253 ? 8.948 -12.644 0.951 1.00 94.56 253 CYS A C 1
ATOM 1830 O O . CYS A 1 253 ? 8.217 -11.887 0.312 1.00 94.56 253 CYS A O 1
ATOM 1832 N N . SER A 1 254 ? 8.476 -13.635 1.708 1.00 92.81 254 SER A N 1
ATOM 1833 C CA . SER A 1 254 ? 7.055 -13.896 1.942 1.00 92.81 254 SER A CA 1
ATOM 1834 C C . SER A 1 254 ? 6.721 -13.603 3.400 1.00 92.81 254 SER A C 1
ATOM 1836 O O . SER A 1 254 ? 7.393 -14.101 4.300 1.00 92.81 254 SER A O 1
ATOM 1838 N N . TYR A 1 255 ? 5.728 -12.746 3.631 1.00 92.50 255 TYR A N 1
ATOM 1839 C CA . TYR A 1 255 ? 5.282 -12.396 4.977 1.00 92.50 255 TYR A CA 1
ATOM 1840 C C . TYR A 1 255 ? 4.466 -13.548 5.567 1.00 92.50 255 TYR A C 1
ATOM 1842 O O . TYR A 1 255 ? 3.468 -13.957 4.970 1.00 92.50 255 TYR A O 1
ATOM 1850 N N . VAL A 1 256 ? 4.879 -14.059 6.727 1.00 93.44 256 VAL A N 1
ATOM 1851 C CA . VAL A 1 256 ? 4.217 -15.194 7.401 1.00 93.44 256 VAL A CA 1
ATOM 1852 C C . VAL A 1 256 ? 3.259 -14.775 8.503 1.00 93.44 256 VAL A C 1
ATOM 1854 O O . VAL A 1 256 ? 2.491 -15.603 8.992 1.00 93.44 256 VAL A O 1
ATOM 1857 N N . GLY A 1 257 ? 3.263 -13.489 8.837 1.00 93.56 257 GLY A N 1
ATOM 1858 C CA . GLY A 1 257 ? 2.344 -12.889 9.783 1.00 93.56 257 GLY A CA 1
ATOM 1859 C C . GLY A 1 257 ? 3.038 -12.271 10.983 1.00 93.56 257 GLY A C 1
ATOM 1860 O O . GLY A 1 257 ? 4.209 -12.537 11.242 1.00 93.56 257 GLY A O 1
ATOM 1861 N N . CYS A 1 258 ? 2.295 -11.444 11.709 1.00 96.44 258 CYS A N 1
ATOM 1862 C CA . CYS A 1 258 ? 2.726 -10.904 12.994 1.00 96.44 258 CYS A CA 1
ATOM 1863 C C . CYS A 1 258 ? 2.668 -11.980 14.092 1.00 96.44 258 CYS A C 1
ATOM 1865 O O . CYS A 1 258 ? 1.882 -12.929 13.988 1.00 96.44 258 CYS A O 1
ATOM 1867 N N . ASN A 1 259 ? 3.455 -11.836 15.162 1.00 96.62 259 ASN A N 1
ATOM 1868 C CA . ASN A 1 259 ? 3.426 -12.790 16.276 1.00 96.62 259 ASN A CA 1
ATOM 1869 C C . ASN A 1 259 ? 2.403 -12.409 17.351 1.00 96.62 259 ASN A C 1
ATOM 1871 O O . ASN A 1 259 ? 1.720 -13.283 17.893 1.00 96.62 259 ASN A O 1
ATOM 1875 N N . ASP A 1 260 ? 2.303 -11.120 17.693 1.00 97.62 260 ASP A N 1
ATOM 1876 C CA . ASP A 1 260 ? 1.394 -10.643 18.735 1.00 97.62 260 ASP A CA 1
ATOM 1877 C C . ASP A 1 260 ? 0.988 -9.159 18.612 1.00 97.62 260 ASP A C 1
ATOM 1879 O O . ASP A 1 260 ? 1.465 -8.394 17.773 1.00 97.62 260 ASP A O 1
ATOM 1883 N N . ASP A 1 261 ? 0.044 -8.742 19.465 1.00 97.69 261 ASP A N 1
ATOM 1884 C CA . ASP A 1 261 ? -0.436 -7.358 19.504 1.00 97.69 261 ASP A CA 1
ATOM 1885 C C . ASP A 1 261 ? 0.688 -6.376 19.897 1.00 97.69 261 ASP A C 1
ATOM 1887 O O . ASP A 1 261 ? 0.675 -5.238 19.437 1.00 97.69 261 ASP A O 1
ATOM 1891 N N . ALA A 1 262 ? 1.667 -6.774 20.719 1.00 97.88 262 ALA A N 1
ATOM 1892 C CA . ALA A 1 262 ? 2.735 -5.875 21.165 1.00 97.88 262 ALA A CA 1
ATOM 1893 C C . ALA A 1 262 ? 3.686 -5.512 20.015 1.00 97.88 262 ALA A C 1
ATOM 1895 O O . ALA A 1 262 ? 4.085 -4.352 19.888 1.00 97.88 262 ALA A O 1
ATOM 1896 N N . GLU A 1 263 ? 3.988 -6.474 19.149 1.00 97.12 263 GLU A N 1
ATOM 1897 C CA . GLU A 1 263 ? 4.751 -6.298 17.915 1.00 97.12 263 GLU A CA 1
ATOM 1898 C C . GLU A 1 263 ? 4.074 -5.297 16.964 1.00 97.12 263 GLU A C 1
ATOM 1900 O O . GLU A 1 263 ? 4.697 -4.333 16.495 1.00 97.12 263 GLU A O 1
ATOM 1905 N N . CYS A 1 264 ? 2.763 -5.449 16.754 1.00 97.69 264 CYS A N 1
ATOM 1906 C CA . CYS A 1 264 ? 1.978 -4.498 15.973 1.00 97.69 264 CYS A CA 1
ATOM 1907 C C . CYS A 1 264 ? 1.962 -3.109 16.626 1.00 97.69 264 CYS A C 1
ATOM 1909 O O . CYS A 1 264 ? 2.237 -2.100 15.974 1.00 97.69 264 CYS A O 1
ATOM 1911 N N . GLN A 1 265 ? 1.704 -3.019 17.928 1.00 97.50 265 GLN A N 1
ATOM 1912 C CA . GLN A 1 265 ? 1.666 -1.734 18.632 1.00 97.50 265 GLN A CA 1
ATOM 1913 C C . GLN A 1 265 ? 3.008 -1.002 18.589 1.00 97.50 265 GLN A C 1
ATOM 1915 O O . GLN A 1 265 ? 3.022 0.222 18.436 1.00 97.50 265 GLN A O 1
ATOM 1920 N N . ALA A 1 266 ? 4.124 -1.729 18.690 1.00 97.06 266 ALA A N 1
ATOM 1921 C CA . ALA A 1 266 ? 5.467 -1.172 18.560 1.00 97.06 266 ALA A CA 1
ATOM 1922 C C . ALA A 1 266 ? 5.708 -0.618 17.148 1.00 97.06 266 ALA A C 1
ATOM 1924 O O . ALA A 1 266 ? 6.177 0.512 17.001 1.00 97.06 266 ALA A O 1
ATOM 1925 N N . SER A 1 267 ? 5.315 -1.372 16.122 1.00 96.31 267 SER A N 1
ATOM 1926 C CA . SER A 1 267 ? 5.496 -1.014 14.709 1.00 96.31 267 SER A CA 1
ATOM 1927 C C . SER A 1 267 ? 4.737 0.246 14.309 1.00 96.31 267 SER A C 1
ATOM 1929 O O . SER A 1 267 ? 5.287 1.129 13.655 1.00 96.31 267 SER A O 1
ATOM 1931 N N . PHE A 1 268 ? 3.489 0.375 14.765 1.00 95.12 268 PHE A N 1
ATOM 1932 C CA . PHE A 1 268 ? 2.633 1.525 14.448 1.00 95.12 268 PHE A CA 1
ATOM 1933 C C . PHE A 1 268 ? 2.651 2.616 15.516 1.00 95.12 268 PHE A C 1
ATOM 1935 O O . PHE A 1 268 ? 1.943 3.615 15.383 1.00 95.12 268 PHE A O 1
ATOM 1942 N N . SER A 1 269 ? 3.428 2.433 16.590 1.00 96.62 269 SER A N 1
ATOM 1943 C CA . SER A 1 269 ? 3.457 3.336 17.748 1.00 96.62 269 SER A CA 1
ATOM 1944 C C . SER A 1 269 ? 2.052 3.670 18.274 1.00 96.62 269 SER A C 1
ATOM 1946 O O . SER A 1 269 ? 1.759 4.810 18.641 1.00 96.62 269 SER A O 1
ATOM 1948 N N . SER A 1 270 ? 1.151 2.684 18.271 1.00 96.00 270 SER A N 1
ATOM 1949 C CA . SER A 1 270 ? -0.267 2.886 18.566 1.00 96.00 270 SER A CA 1
ATOM 1950 C C . SER A 1 270 ? -0.875 1.653 19.233 1.00 96.00 270 SER A C 1
ATOM 1952 O O . SER A 1 270 ? -0.828 0.574 18.646 1.00 96.00 270 SER A O 1
ATOM 1954 N N . PRO A 1 271 ? -1.531 1.802 20.405 1.00 96.75 271 PRO A N 1
ATOM 1955 C CA . PRO A 1 271 ? -2.178 0.691 21.107 1.00 96.75 271 PRO A CA 1
ATOM 1956 C C . PRO A 1 271 ? -3.409 0.151 20.366 1.00 96.75 271 PRO A C 1
ATOM 1958 O O . PRO A 1 271 ? -3.998 -0.836 20.792 1.00 96.75 271 PRO A O 1
ATOM 1961 N N . LEU A 1 272 ? -3.840 0.822 19.293 1.00 96.19 272 LEU A N 1
ATOM 1962 C CA . LEU A 1 272 ? -4.997 0.407 18.509 1.00 96.19 272 LEU A CA 1
ATOM 1963 C C . LEU A 1 272 ? -4.669 -0.717 17.531 1.00 96.19 272 LEU A C 1
ATOM 1965 O O . LEU A 1 272 ? -5.604 -1.305 17.010 1.00 96.19 272 LEU A O 1
ATOM 1969 N N . TYR A 1 273 ? -3.400 -1.004 17.240 1.00 97.38 273 TYR A N 1
ATOM 1970 C CA . TYR A 1 273 ? -3.061 -2.086 16.319 1.00 97.38 273 TYR A CA 1
ATOM 1971 C C . TYR A 1 273 ? -2.998 -3.430 17.046 1.00 97.38 273 TYR A C 1
ATOM 1973 O O . TYR A 1 273 ? -2.497 -3.521 18.165 1.00 97.38 273 TYR A O 1
ATOM 1981 N N . VAL A 1 274 ? -3.536 -4.463 16.406 1.00 97.38 274 VAL A N 1
ATOM 1982 C CA . VAL A 1 274 ? -3.619 -5.837 16.911 1.00 97.38 274 VAL A CA 1
ATOM 1983 C C . VAL A 1 274 ? -3.213 -6.810 15.808 1.00 97.38 274 VAL A C 1
ATOM 1985 O O . VAL A 1 274 ? -3.368 -6.500 14.628 1.00 97.38 274 VAL A O 1
ATOM 1988 N N . CYS A 1 275 ? -2.710 -7.977 16.190 1.00 97.06 275 CYS A N 1
ATOM 1989 C CA . CYS A 1 275 ? -2.285 -9.029 15.278 1.00 97.06 275 CYS A CA 1
ATOM 1990 C C . CYS A 1 275 ? -3.423 -10.030 15.045 1.00 97.06 275 CYS A C 1
ATOM 1992 O O . CYS A 1 275 ? -3.802 -10.749 15.977 1.00 97.06 275 CYS A O 1
ATOM 1994 N N . ARG A 1 276 ? -4.043 -10.041 13.860 1.00 94.81 276 ARG A N 1
ATOM 1995 C CA . ARG A 1 276 ? -5.260 -10.833 13.593 1.00 94.81 276 ARG A CA 1
ATOM 1996 C C . ARG A 1 276 ? -5.279 -11.459 12.214 1.00 94.81 276 ARG A C 1
ATOM 1998 O O . ARG A 1 276 ? -4.732 -10.836 11.284 1.00 94.81 276 ARG A O 1
#

Secondary structure (DSSP, 8-state):
--------------S-------------------------------------------------------------------------PPP---EEEB-SSGGGG--SSTTSSGGGEEEETTEEEE-----HHHHHHHTT-TTEEEEEETTEEEEEE--SSGGGT--SSTTSSGGGEEEETTEEEE---SSHHHHHHHHT-TTEEEEE--PPTTS---S-SEEEEEB-SSGGGG--SSGGGSTTSEEEETTEEEE-----HHHHHHHHT-TTEEE-

Sequence (276 aa):
MKERRVAAVPVLVLILAMSCESDRDRSRATPANRRDATTGDGSSRPAGDATRLQDGSEIFDSGSRDVGILDSTASDARADDSGVSDAGGAAIPFCVRGCSTAADCSSGSPAYDADNYECQTGVCVYSGCRSDDECRQSFASSAFVCRPSGSTSFCVESCSTAADCATTSAAYDEDNYECRNQSCVYLGCHDDVECQSSFQNTSYGCLKAELPPGAPLPDASRICTLRCSVSMDCETASAAFDADNYECRSGACSYVGCNDDAECQASFSSPLYVCR

Radius of gyration: 26.21 Å; chains: 1; bounding box: 60×82×59 Å